Protein 4FCJ (pdb70)

Sequence (255 aa):
MVMEKPSPLLVGREFVRQYYYTLLNQAPDMMLHRFYGKNSSSYVHADAVYGQKEIHRKVMSQNFTNCCCHTKIRHVDAHATLNDGVVVQVMGLLLSSNNNQALRRFMQQTFVLAPEGSVANKFYVHNDIFRYQDEVHMVMEKPSPLLVGREFVRQYYTLLNQAPDMLHRFYGKNSSYVHGGLPADAVYGQKEIHRKVMSQNNFTNCHTKIRHVDDAHATLNDGVVVQVMGLLSNNNQALRRFMQTFVLAPFYVHNDIFRYQDEVF

Secondary structure (DSSP, 8-state):
---PPPPHHHHHHHHHHHHHHHHHH-GGGGGGGEEEEEEEE----EEHHHHHHHHHHHT---S-EEEEEEEEEEE-GGG-EEEEEEEEEE-TT---EEEEEEEEEEE-SSSTT-EEEEEEEEEESTT-/---PPPPPHHHHHHHHHHHHHHHHHH-GGGGGGGEEEEEEEEE----PPPEESHHHHHHHHHHT---S-EEEEEEEEEEE-GGG-EEEEEEEEEE-TT---EEEEEEEEEE--EEEEEEEEEGGGT-

Radius of gyration: 18.18 Å; Cα contacts (8 Å, |Δi|>4): 567; chains: 2; bounding box: 50×53×50 Å

Organism: Homo sapiens (NCBI:txid9606)

B-factor: mean 29.81, std 11.79, range [11.03, 72.98]

GO terms:
  GO:0005737 cytoplasm (C, IDA)
  GO:0010494 cytoplasmic stress granule (C, IDA)
  GO:0043024 ribosomal small subunit binding (F, IDA)
  GO:0032481 positive regulation of type I interferon production (P, IDA)
  GO:0034063 stress granule assembly (P, IDA)
  GO:0140693 molecular condensate scaffold activity (F, IDA)
  GO:0005634 nucleus (C, EXP)
  GO:0016887 ATP hydrolysis activity (F, EXP)
  GO:0032481 positive regulation of type I interferon production (P, IMP)
  GO:0051607 defense response to virus (P, IMP)
  GO:0005515 protein binding (F, IPI)
  GO:0005634 nucleus (C, TAS)
  GO:0003678 DNA helicase activity (F, TAS)
  GO:0003724 RNA helicase activity (F, TAS)
  GO:0007265 Ras protein signal transduction (P, TAS)
  GO:0003678 DNA helicase activity (F, IDA)
  GO:0003724 RNA helicase activity (F, IDA)
  GO:0033677 DNA/RNA helicase activity (F, IDA)
  GO:0005829 cytosol (C, TAS)
  GO:0005829 cytosol (C, IDA)

CATH classification: 3.10.450.50

Structure (mmCIF, N/CA/C/O backbone):
data_4FCJ
#
_entry.id   4FCJ
#
_cell.length_a   42.621
_cell.length_b   71.403
_cell.length_c   87.989
_cell.angle_alpha   90.00
_cell.angle_beta   90.00
_cell.angle_gamma   90.00
#
_symmetry.space_group_name_H-M   'P 21 21 21'
#
loop_
_entity.id
_entity.type
_entity.pdbx_description
1 polymer 'Ras GTPase-activating protein-binding protein 1'
2 non-polymer GLYCEROL
3 water water
#
loop_
_atom_s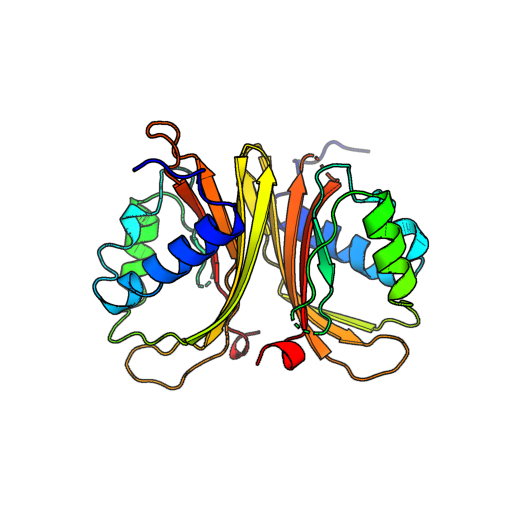ite.group_PDB
_atom_site.id
_atom_site.type_symbol
_atom_site.label_atom_id
_atom_site.label_alt_id
_atom_site.label_comp_id
_atom_site.label_asym_id
_atom_site.label_entity_id
_atom_site.label_seq_id
_atom_site.pdbx_PDB_ins_code
_atom_site.Cartn_x
_atom_site.Cartn_y
_atom_site.Cartn_z
_atom_site.occupancy
_atom_site.B_iso_or_equiv
_atom_site.auth_seq_id
_atom_site.auth_comp_id
_atom_site.auth_asym_id
_atom_site.auth_atom_id
_atom_site.pdbx_PDB_model_num
ATOM 1 N N . MET A 1 4 ? -19.453 -39.233 11.227 1.00 52.80 1 MET A N 1
ATOM 2 C CA . MET A 1 4 ? -18.360 -39.374 12.180 1.00 53.47 1 MET A CA 1
ATOM 3 C C . MET A 1 4 ? -18.184 -38.115 13.016 1.00 51.37 1 MET A C 1
ATOM 4 O O . MET A 1 4 ? -18.048 -37.010 12.483 1.00 52.19 1 MET A O 1
ATOM 9 N N . VAL A 1 5 ? -18.195 -38.292 14.333 1.00 47.07 2 VAL A N 1
ATOM 10 C CA . VAL A 1 5 ? -18.026 -37.188 15.265 1.00 43.97 2 VAL A CA 1
ATOM 11 C C . VAL A 1 5 ? -16.702 -37.357 15.982 1.00 41.25 2 VAL A C 1
ATOM 12 O O . VAL A 1 5 ? -16.323 -38.475 16.328 1.00 40.03 2 VAL A O 1
ATOM 16 N N . MET A 1 6 ? -16.011 -36.238 16.189 1.00 39.78 3 MET A N 1
ATOM 17 C CA . MET A 1 6 ? -14.707 -36.214 16.839 1.00 40.60 3 MET A CA 1
ATOM 18 C C . MET A 1 6 ? -14.672 -35.051 17.821 1.00 39.86 3 MET A C 1
ATOM 19 O O . MET A 1 6 ? -15.293 -34.021 17.569 1.00 39.62 3 MET A O 1
ATOM 24 N N . GLU A 1 7 ? -13.952 -35.204 18.931 1.00 41.08 4 GLU A N 1
ATOM 25 C CA . GLU A 1 7 ? -13.884 -34.137 19.928 1.00 43.28 4 GLU A CA 1
ATOM 26 C C . GLU A 1 7 ? -13.343 -32.861 19.290 1.00 44.00 4 GLU A C 1
ATOM 27 O O . GLU A 1 7 ? -12.589 -32.920 18.319 1.00 43.83 4 GLU A O 1
ATOM 33 N N . LYS A 1 8 ? -13.746 -31.711 19.821 1.00 45.44 5 LYS A N 1
ATOM 34 C CA . LYS A 1 8 ? -13.385 -30.440 19.208 1.00 47.75 5 LYS A CA 1
ATOM 35 C C . LYS A 1 8 ? -11.892 -30.120 19.344 1.00 48.66 5 LYS A C 1
ATOM 36 O O . LYS A 1 8 ? -11.243 -30.534 20.310 1.00 48.02 5 LYS A O 1
ATOM 42 N N . PRO A 1 9 ? -11.339 -29.407 18.349 1.00 48.79 6 PRO A N 1
ATOM 43 C CA . PRO A 1 9 ? -9.926 -29.015 18.312 1.00 48.65 6 PRO A CA 1
ATOM 44 C C . PRO A 1 9 ? -9.436 -28.272 19.559 1.00 45.77 6 PRO A C 1
ATOM 45 O O . PRO A 1 9 ? -10.122 -27.412 20.107 1.00 44.97 6 PRO A O 1
ATOM 49 N N . SER A 1 10 ? -8.234 -28.627 19.992 1.00 44.34 7 SER A N 1
ATOM 50 C CA . SER A 1 10 ? -7.556 -27.932 21.071 1.00 42.24 7 SER A CA 1
ATOM 51 C C . SER A 1 10 ? -7.161 -26.531 20.612 1.00 39.66 7 SER A C 1
ATOM 52 O O . SER A 1 10 ? -7.171 -26.239 19.418 1.00 39.62 7 SER A O 1
ATOM 55 N N . PRO A 1 11 ? -6.812 -25.653 21.562 1.00 36.24 8 PRO A N 1
ATOM 56 C CA . PRO A 1 11 ? -6.289 -24.338 21.188 1.00 33.96 8 PRO A CA 1
ATOM 57 C C . PRO A 1 11 ? -5.120 -24.437 20.211 1.00 32.52 8 PRO A C 1
ATOM 58 O O . PRO A 1 11 ? -5.049 -23.643 19.273 1.00 29.64 8 PRO A O 1
ATOM 62 N N . LEU A 1 12 ? -4.222 -25.397 20.420 1.00 34.90 9 LEU A N 1
ATOM 63 C CA . LEU A 1 12 ? -3.080 -25.544 19.516 1.00 37.33 9 LEU A CA 1
ATOM 64 C C . LEU A 1 12 ? -3.542 -25.850 18.091 1.00 36.95 9 LEU A C 1
ATOM 65 O O . LEU A 1 12 ? -3.060 -25.244 17.134 1.00 35.63 9 LEU A O 1
ATOM 70 N N . LEU A 1 13 ? -4.480 -26.786 17.942 1.00 37.87 10 LEU A N 1
ATOM 71 C CA . LEU A 1 13 ? -4.985 -27.103 16.615 1.00 37.39 10 LEU A CA 1
ATOM 72 C C . LEU A 1 13 ? -5.674 -25.900 16.004 1.00 35.69 10 LEU A C 1
ATOM 73 O O . LEU A 1 13 ? -5.463 -25.599 14.833 1.00 36.61 10 LEU A O 1
ATOM 78 N N . VAL A 1 14 ? -6.487 -25.208 16.798 1.00 33.62 11 VAL A N 1
ATOM 79 C CA . VAL A 1 14 ? -7.148 -23.987 16.344 1.00 30.16 11 VAL A CA 1
ATOM 80 C C . VAL A 1 14 ? -6.127 -22.965 15.826 1.00 27.51 11 VAL A C 1
ATOM 81 O O . VAL A 1 14 ? -6.279 -22.417 14.737 1.00 26.82 11 VAL A O 1
ATOM 85 N N . GLY A 1 15 ? -5.085 -22.738 16.615 1.00 25.30 12 GLY A N 1
ATOM 86 C CA . GLY A 1 15 ? -4.036 -21.790 16.272 1.00 24.32 12 GLY A CA 1
ATOM 87 C C . GLY A 1 15 ? -3.243 -22.180 15.039 1.00 24.75 12 GLY A C 1
ATOM 88 O O . GLY A 1 15 ? -2.972 -21.345 14.173 1.00 24.32 12 GLY A O 1
ATOM 89 N N . ARG A 1 16 ? -2.861 -23.453 14.964 1.00 27.73 13 ARG A N 1
ATOM 90 C CA . ARG A 1 16 ? -2.071 -23.936 13.844 1.00 30.02 13 ARG A CA 1
ATOM 91 C C . ARG A 1 16 ? -2.877 -23.876 12.568 1.00 28.89 13 ARG A C 1
ATOM 92 O O . ARG A 1 16 ? -2.385 -23.472 11.514 1.00 30.04 13 ARG A O 1
ATOM 100 N N . GLU A 1 17 ? -4.133 -24.282 12.670 1.00 28.84 14 GLU A N 1
ATOM 101 C CA . GLU A 1 17 ? -5.002 -24.271 11.518 1.00 28.48 14 GLU A CA 1
ATOM 102 C C . GLU A 1 17 ? -5.238 -22.837 11.027 1.00 26.96 14 GLU A C 1
ATOM 103 O O . GLU A 1 17 ? -5.230 -22.577 9.828 1.00 27.04 14 GLU A O 1
ATOM 109 N N . PHE A 1 18 ? -5.417 -21.905 11.957 1.00 24.47 15 PHE A N 1
ATOM 110 C CA . PHE A 1 18 ? -5.552 -20.510 11.576 1.00 22.12 15 PHE A CA 1
ATOM 111 C C . PHE A 1 18 ? -4.295 -19.988 10.858 1.00 20.18 15 PHE A C 1
ATOM 112 O O . PHE A 1 18 ? -4.389 -19.306 9.839 1.00 19.97 15 PHE A O 1
ATOM 120 N N . VAL A 1 19 ? -3.126 -20.284 11.418 1.00 18.88 16 VAL A N 1
ATOM 121 C CA . VAL A 1 19 ? -1.860 -19.873 10.814 1.00 19.57 16 VAL A CA 1
ATOM 122 C C . VAL A 1 19 ? -1.756 -20.381 9.369 1.00 20.79 16 VAL A C 1
ATOM 123 O O . VAL A 1 19 ? -1.389 -19.631 8.451 1.00 19.35 16 VAL A O 1
ATOM 127 N N . ARG A 1 20 ? -2.115 -21.647 9.161 1.00 21.07 17 ARG A N 1
ATOM 128 C CA . ARG A 1 20 ? -2.086 -22.224 7.824 1.00 21.61 17 ARG A CA 1
ATOM 129 C C . ARG A 1 20 ? -3.032 -21.442 6.906 1.00 21.20 17 ARG A C 1
ATOM 130 O O . ARG A 1 20 ? -2.646 -21.032 5.818 1.00 21.89 17 ARG A O 1
ATOM 138 N N . GLN A 1 21 ? -4.260 -21.216 7.365 1.00 20.71 18 GLN A N 1
ATOM 139 C CA . GLN A 1 21 ? -5.240 -20.458 6.594 1.00 21.73 18 GLN A CA 1
ATOM 140 C C . GLN A 1 21 ? -4.748 -19.055 6.245 1.00 20.25 18 GLN A C 1
ATOM 141 O O . GLN A 1 21 ? -4.893 -18.594 5.110 1.00 19.63 18 GLN A O 1
ATOM 147 N N . TYR A 1 22 ? -4.165 -18.381 7.231 1.00 17.79 19 TYR A N 1
ATOM 148 C CA . TYR A 1 22 ? -3.780 -16.976 7.088 1.00 15.83 19 TYR A CA 1
ATOM 149 C C . TYR A 1 22 ? -2.669 -16.774 6.066 1.00 17.04 19 TYR A C 1
ATOM 150 O O . TYR A 1 22 ? -2.824 -15.987 5.138 1.00 16.22 19 TYR A O 1
ATOM 159 N N A TYR A 1 23 ? -1.552 -17.477 6.246 0.59 16.00 20 TYR A N 1
ATOM 160 N N B TYR A 1 23 ? -1.555 -17.491 6.215 0.41 17.73 20 TYR A N 1
ATOM 161 C CA A TYR A 1 23 ? -0.427 -17.326 5.329 0.59 15.79 20 TYR A CA 1
ATOM 162 C CA B TYR A 1 23 ? -0.441 -17.329 5.274 0.41 18.20 20 TYR A CA 1
ATOM 163 C C A TYR A 1 23 ? -0.737 -17.843 3.917 0.59 16.97 20 TYR A C 1
ATOM 164 C C B TYR A 1 23 ? -0.678 -17.913 3.894 0.41 18.83 20 TYR A C 1
ATOM 165 O O A TYR A 1 23 ? -0.222 -17.296 2.941 0.59 17.38 20 TYR A O 1
ATOM 166 O O B TYR A 1 23 ? -0.037 -17.509 2.923 0.41 20.34 20 TYR A O 1
ATOM 183 N N . THR A 1 24 ? -1.614 -18.847 3.806 1.00 17.34 21 THR A N 1
ATOM 184 C CA . THR A 1 24 ? -2.015 -19.367 2.513 1.00 20.17 21 THR A CA 1
ATOM 185 C C . THR A 1 24 ? -2.838 -18.298 1.797 1.00 20.61 21 THR A C 1
ATOM 186 O O . THR A 1 24 ? -2.621 -18.021 0.614 1.00 20.85 21 THR A O 1
ATOM 190 N N . LEU A 1 25 ? -3.761 -17.666 2.524 1.00 20.87 22 LEU A N 1
ATOM 191 C CA . LEU A 1 25 ? -4.566 -16.601 1.938 1.00 20.39 22 LEU A CA 1
ATOM 192 C C . LEU A 1 25 ? -3.712 -15.381 1.595 1.00 19.65 22 LEU A C 1
ATOM 193 O O . LEU A 1 25 ? -3.950 -14.719 0.594 1.00 19.92 22 LEU A O 1
ATOM 198 N N . LEU A 1 26 ? -2.705 -15.090 2.420 1.00 18.82 23 LEU A N 1
ATOM 199 C CA . LEU A 1 26 ? -1.818 -13.962 2.151 1.00 19.14 23 LEU A CA 1
ATOM 200 C C . LEU A 1 26 ? -1.101 -14.147 0.804 1.00 20.52 23 LEU A C 1
ATOM 201 O O . LEU A 1 26 ? -0.887 -13.189 0.061 1.00 20.54 23 LEU A O 1
ATOM 206 N N . ASN A 1 27 ? -0.744 -15.390 0.486 1.00 18.00 24 ASN A N 1
ATOM 207 C CA . ASN A 1 27 ? -0.172 -15.698 -0.822 1.00 19.73 24 ASN A CA 1
ATOM 208 C C . ASN A 1 27 ? -1.192 -15.662 -1.960 1.00 19.98 24 ASN A C 1
ATOM 209 O O . ASN A 1 27 ? -0.918 -15.143 -3.041 1.00 22.80 24 ASN A O 1
ATOM 214 N N . GLN A 1 28 ? -2.368 -16.228 -1.726 1.00 18.53 25 GLN A N 1
ATOM 215 C CA . GLN A 1 28 ? -3.291 -16.482 -2.834 1.00 17.09 25 GLN A CA 1
ATOM 216 C C . GLN A 1 28 ? -4.190 -15.305 -3.194 1.00 18.48 25 GLN A C 1
ATOM 217 O O . GLN A 1 28 ? -4.508 -15.084 -4.369 1.00 21.69 25 GLN A O 1
ATOM 223 N N . ALA A 1 29 ? -4.628 -14.572 -2.179 1.00 17.20 26 ALA A N 1
ATOM 224 C CA . ALA A 1 29 ? -5.639 -13.548 -2.385 1.00 16.06 26 ALA A CA 1
ATOM 225 C C . ALA A 1 29 ? -5.646 -12.628 -1.174 1.00 17.00 26 ALA A C 1
ATOM 226 O O . ALA A 1 29 ? -6.559 -12.695 -0.354 1.00 18.31 26 ALA A O 1
ATOM 228 N N . PRO A 1 30 ? -4.609 -11.779 -1.035 1.00 18.05 27 PRO A N 1
ATOM 229 C CA . PRO A 1 30 ? -4.532 -10.931 0.157 1.00 19.87 27 PRO A CA 1
ATOM 230 C C . PRO A 1 30 ? -5.702 -9.952 0.224 1.00 18.70 27 PRO A C 1
ATOM 231 O O . PRO A 1 30 ? -6.031 -9.495 1.311 1.00 18.59 27 PRO A O 1
ATOM 235 N N . ASP A 1 31 ? -6.356 -9.698 -0.911 1.00 18.48 28 ASP A N 1
ATOM 236 C CA . ASP A 1 31 ? -7.551 -8.851 -0.937 1.00 20.48 28 ASP A CA 1
ATOM 237 C C . ASP A 1 31 ? -8.739 -9.460 -0.184 1.00 19.02 28 ASP A C 1
ATOM 238 O O . ASP A 1 31 ? -9.772 -8.807 -0.012 1.00 22.57 28 ASP A O 1
ATOM 243 N N . MET A 1 32 ? -8.584 -10.698 0.283 1.00 16.33 29 MET A N 1
ATOM 244 C CA A MET A 1 32 ? -9.637 -11.410 1.000 0.78 16.30 29 MET A CA 1
ATOM 245 C CA B MET A 1 32 ? -9.659 -11.350 1.019 0.22 16.66 29 MET A CA 1
ATOM 246 C C . MET A 1 32 ? -9.317 -11.560 2.489 1.00 17.20 29 MET A C 1
ATOM 247 O O . MET A 1 32 ? -10.139 -12.050 3.263 1.00 18.16 29 MET A O 1
ATOM 256 N N . LEU A 1 33 ? -8.117 -11.154 2.879 1.00 17.94 30 LEU A N 1
ATOM 257 C CA . LEU A 1 33 ? -7.654 -11.324 4.257 1.00 17.13 30 LEU A CA 1
ATOM 258 C C . LEU A 1 33 ? -8.573 -10.625 5.268 1.00 17.98 30 LEU A C 1
ATOM 259 O O . LEU A 1 33 ? -8.745 -11.094 6.399 1.00 17.23 30 LEU A O 1
ATOM 264 N N . HIS A 1 34 ? -9.155 -9.505 4.850 1.00 19.74 31 HIS A N 1
ATOM 265 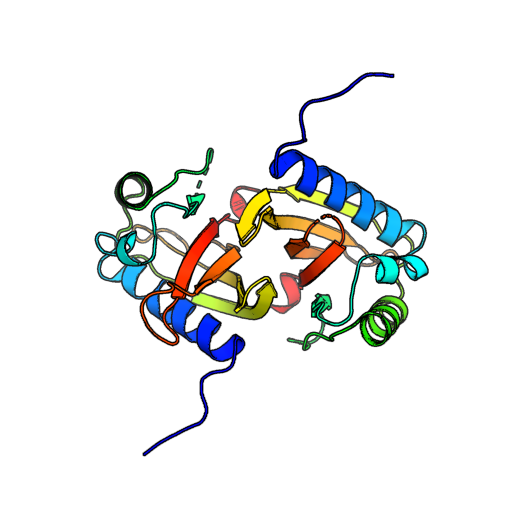C CA . HIS A 1 34 ? -10.024 -8.714 5.718 1.00 21.79 31 HIS A CA 1
ATOM 266 C C . HIS A 1 34 ? -11.157 -9.539 6.348 1.00 21.63 31 HIS A C 1
ATOM 267 O O . HIS A 1 34 ? -11.659 -9.168 7.405 1.00 21.67 31 HIS A O 1
ATOM 274 N N . ARG A 1 35 ? -11.555 -10.655 5.724 1.00 20.66 32 ARG A N 1
ATOM 275 C CA . ARG A 1 35 ? -12.610 -11.499 6.305 1.00 20.63 32 ARG A CA 1
ATOM 276 C C . ARG A 1 35 ? -12.282 -12.041 7.714 1.00 19.43 32 ARG A C 1
ATOM 277 O O . ARG A 1 35 ? -13.185 -12.432 8.462 1.00 21.36 32 ARG A O 1
ATOM 285 N N . PHE A 1 36 ? -11.002 -12.086 8.068 1.00 19.08 33 PHE A N 1
ATOM 286 C CA . PHE A 1 36 ? -10.604 -12.525 9.396 1.00 17.88 33 PHE A CA 1
ATOM 287 C C . PHE A 1 36 ? -10.920 -11.531 10.518 1.00 20.57 33 PHE A C 1
ATOM 288 O O . PHE A 1 36 ? -10.844 -11.887 11.696 1.00 20.52 33 PHE A O 1
ATOM 296 N N . TYR A 1 37 ? -11.231 -10.284 10.165 1.00 20.00 34 TYR A N 1
ATOM 297 C CA . TYR A 1 37 ? -11.299 -9.212 11.169 1.00 21.54 34 TYR A CA 1
ATOM 298 C C . TYR A 1 37 ? -12.711 -8.671 11.384 1.00 23.67 34 TYR A C 1
ATOM 299 O O . TYR A 1 37 ? -13.587 -8.784 10.506 1.00 24.48 34 TYR A O 1
ATOM 308 N N . GLY A 1 38 ? -12.919 -8.088 12.560 1.00 22.67 35 GLY A N 1
ATOM 309 C CA . GLY A 1 38 ? -14.193 -7.496 12.924 1.00 22.76 35 GLY A CA 1
ATOM 310 C C . GLY A 1 38 ? -14.026 -6.060 13.382 1.00 23.50 35 GLY A C 1
ATOM 311 O O . GLY A 1 38 ? -12.930 -5.494 13.325 1.00 23.65 35 GLY A O 1
ATOM 312 N N . LYS A 1 39 ? -15.116 -5.470 13.855 1.00 24.56 36 LYS A N 1
ATOM 313 C CA . LYS A 1 39 ? -15.118 -4.050 14.173 1.00 27.58 36 LYS A CA 1
ATOM 314 C C . LYS A 1 39 ? -14.113 -3.700 15.263 1.00 28.88 36 LYS A C 1
ATOM 315 O O . LYS A 1 39 ? -13.588 -2.594 15.297 1.00 30.21 36 LYS A O 1
ATOM 321 N N . ASN A 1 40 ? -13.819 -4.653 16.139 1.00 29.45 37 ASN A N 1
ATOM 322 C CA . ASN A 1 40 ? -12.965 -4.368 17.285 1.00 31.25 37 ASN A CA 1
ATOM 323 C C . ASN A 1 40 ? -11.517 -4.792 17.038 1.00 28.15 37 ASN A C 1
ATOM 324 O O . ASN A 1 40 ? -10.659 -4.671 17.916 1.00 30.65 37 ASN A O 1
ATOM 329 N N . SER A 1 41 ? -11.249 -5.284 15.835 1.00 22.41 38 SER A N 1
ATOM 330 C CA . SER A 1 41 ? -9.950 -5.881 15.541 1.00 19.75 38 SER A CA 1
ATOM 331 C C . SER A 1 41 ? -8.874 -4.835 15.380 1.00 21.46 38 SER A C 1
ATOM 332 O O . SER A 1 41 ? -9.131 -3.733 14.898 1.00 24.18 38 SER A O 1
ATOM 335 N N A SER A 1 42 ? -7.652 -5.203 15.745 0.70 19.69 39 SER A N 1
ATOM 336 N N B SER A 1 42 ? -7.660 -5.182 15.789 0.30 21.03 39 SER A N 1
ATOM 337 C CA A SER A 1 42 ? -6.507 -4.300 15.663 0.70 19.04 39 SER A CA 1
ATOM 338 C CA B SER A 1 42 ? -6.518 -4.297 15.616 0.30 20.91 39 SER A CA 1
ATOM 339 C C A SER A 1 42 ? -5.367 -4.940 14.857 0.70 17.08 39 SER A C 1
ATOM 340 C C B SER A 1 42 ? -5.477 -4.982 14.739 0.30 19.27 39 SER A C 1
ATOM 341 O O A SER A 1 42 ? -4.999 -6.084 15.100 0.70 16.75 39 SER A O 1
ATOM 342 O O B SER A 1 42 ? -5.288 -6.196 14.810 0.30 19.06 39 SER A O 1
ATOM 347 N N . TYR A 1 43 ? -4.811 -4.199 13.902 1.00 18.52 40 TYR A N 1
ATOM 348 C CA . TYR A 1 43 ? -3.809 -4.743 12.982 1.00 17.29 40 TYR A CA 1
ATOM 349 C C . TYR A 1 43 ? -2.628 -3.791 12.927 1.00 18.11 40 TYR A C 1
ATOM 350 O O . TYR A 1 43 ? -2.801 -2.580 12.747 1.00 18.69 40 TYR A O 1
ATOM 359 N N . VAL A 1 44 ? -1.428 -4.331 13.114 1.00 19.42 41 VAL A N 1
ATOM 360 C CA . VAL A 1 44 ? -0.200 -3.542 13.096 1.00 26.45 41 VAL A CA 1
ATOM 361 C C . VAL A 1 44 ? 0.845 -4.359 12.360 1.00 27.69 41 VAL A C 1
ATOM 362 O O . VAL A 1 44 ? 1.165 -5.475 12.789 1.00 28.81 41 VAL A O 1
ATOM 366 N N . HIS A 1 45 ? 1.379 -3.826 11.264 1.00 31.82 42 HIS A N 1
ATOM 367 C CA . HIS A 1 45 ? 2.308 -4.589 10.425 1.00 34.90 42 HIS A CA 1
ATOM 368 C C . HIS A 1 45 ? 3.560 -3.766 10.113 1.00 38.76 42 HIS A C 1
ATOM 369 O O . HIS A 1 45 ? 4.599 -4.315 9.730 1.00 39.72 42 HIS A O 1
ATOM 376 N N . ALA A 1 55 ? 4.425 2.898 13.185 1.00 54.80 52 ALA A N 1
ATOM 377 C CA . ALA A 1 55 ? 3.295 2.064 12.774 1.00 52.34 52 ALA A CA 1
ATOM 378 C C . ALA A 1 55 ? 2.126 2.124 13.763 1.00 49.56 52 ALA A C 1
ATOM 379 O O . ALA A 1 55 ? 2.123 1.437 14.780 1.00 49.25 52 ALA A O 1
ATOM 381 N N . ASP A 1 56 ? 1.134 2.957 13.468 1.00 47.96 53 ASP A N 1
ATOM 382 C CA . ASP A 1 56 ? -0.066 2.998 14.292 1.00 45.18 53 ASP A CA 1
ATOM 383 C C . ASP A 1 56 ? -0.988 1.841 13.920 1.00 39.16 53 ASP A C 1
ATOM 384 O O . ASP A 1 56 ? -1.089 1.463 12.750 1.00 39.53 53 ASP A O 1
ATOM 389 N N . ALA A 1 57 ? -1.658 1.277 14.915 1.00 33.04 54 ALA A N 1
ATOM 390 C CA . ALA A 1 57 ? -2.632 0.238 14.652 1.00 30.36 54 ALA A CA 1
ATOM 391 C C . ALA A 1 57 ? -3.796 0.828 13.874 1.00 27.54 54 ALA A C 1
ATOM 392 O O . ALA A 1 57 ? -4.093 2.015 13.988 1.00 28.26 54 ALA A O 1
ATOM 394 N N . VAL A 1 58 ? -4.434 0.000 13.062 1.00 24.04 55 VAL A N 1
ATOM 395 C CA . VAL A 1 58 ? -5.666 0.392 12.402 1.00 26.78 55 VAL A CA 1
ATOM 396 C C . VAL A 1 58 ? -6.750 -0.571 12.864 1.00 26.54 55 VAL A C 1
ATOM 397 O O . VAL A 1 58 ? -6.467 -1.723 13.232 1.00 27.90 55 VAL A O 1
ATOM 401 N N . TYR A 1 59 ? -7.990 -0.104 12.854 1.00 27.93 56 TYR A N 1
ATOM 402 C CA . TYR A 1 59 ? -9.069 -0.845 13.480 1.00 27.72 56 TYR A CA 1
ATOM 403 C C . TYR A 1 59 ? -10.230 -1.072 12.550 1.00 27.58 56 TYR A C 1
ATOM 404 O O . TYR A 1 59 ? -10.605 -0.183 11.772 1.00 28.53 56 TYR A O 1
ATOM 413 N N . GLY A 1 60 ? -10.820 -2.254 12.671 1.00 25.56 57 GLY A N 1
ATOM 414 C CA . GLY A 1 60 ? -12.040 -2.569 11.959 1.00 27.21 57 GLY A CA 1
ATOM 415 C C . GLY A 1 60 ? -11.722 -3.097 10.586 1.00 26.29 57 GLY A C 1
ATOM 416 O O . GLY A 1 60 ? -10.646 -2.834 10.041 1.00 25.56 57 GLY A O 1
ATOM 417 N N . GLN A 1 61 ? -12.666 -3.840 10.020 1.00 27.13 58 GLN A N 1
ATOM 418 C CA . GLN A 1 61 ? -12.437 -4.522 8.754 1.00 24.87 58 GLN A CA 1
ATOM 419 C C . GLN A 1 61 ? -12.061 -3.555 7.622 1.00 25.63 58 GLN A C 1
ATOM 420 O O . GLN A 1 61 ? -11.146 -3.830 6.846 1.00 24.92 58 GLN A O 1
ATOM 426 N N . LYS A 1 62 ? -12.761 -2.422 7.539 1.00 26.65 59 LYS A N 1
ATOM 427 C CA . LYS A 1 62 ? -12.534 -1.466 6.455 1.00 27.00 59 LYS A CA 1
ATOM 428 C C . LYS A 1 62 ? -11.098 -0.930 6.446 1.00 25.27 59 LYS A C 1
ATOM 429 O O . LYS A 1 62 ? -10.402 -1.009 5.429 1.00 24.58 59 LYS A O 1
ATOM 435 N N . GLU A 1 63 ? -10.657 -0.383 7.575 1.00 24.36 60 GLU A N 1
ATOM 436 C CA . GLU A 1 63 ? -9.305 0.176 7.668 1.00 24.42 60 GLU A CA 1
ATOM 437 C C . GLU A 1 63 ? -8.213 -0.890 7.587 1.00 22.07 60 GLU A C 1
ATOM 438 O O . GLU A 1 63 ? -7.138 -0.647 7.022 1.00 22.98 60 GLU A O 1
ATOM 444 N N . ILE A 1 64 ? -8.479 -2.069 8.140 1.00 19.91 61 ILE A N 1
ATOM 445 C CA . ILE A 1 64 ? -7.498 -3.153 8.063 1.00 19.56 61 ILE A CA 1
ATOM 446 C C . ILE A 1 64 ? -7.316 -3.595 6.614 1.00 18.52 61 ILE A C 1
ATOM 447 O O . ILE A 1 64 ? -6.194 -3.803 6.159 1.00 19.90 61 ILE A O 1
ATOM 452 N N . HIS A 1 65 ? -8.419 -3.706 5.876 1.00 21.69 62 HIS A N 1
ATOM 453 C CA . HIS A 1 65 ? -8.346 -4.063 4.467 1.00 20.22 62 HIS A CA 1
ATOM 454 C C . HIS A 1 65 ? -7.508 -3.037 3.711 1.00 21.07 62 HIS A C 1
ATOM 455 O O . HIS A 1 65 ? -6.650 -3.386 2.906 1.00 19.62 62 HIS A O 1
ATOM 462 N N . ARG A 1 66 ? -7.770 -1.764 3.970 1.00 20.40 63 ARG A N 1
ATOM 463 C CA . ARG A 1 66 ? -7.016 -0.700 3.317 1.00 22.26 63 ARG A CA 1
ATOM 464 C C . ARG A 1 66 ? -5.515 -0.821 3.586 1.00 22.74 63 ARG A C 1
ATOM 465 O O . ARG A 1 66 ? -4.698 -0.663 2.680 1.00 22.17 63 ARG A O 1
ATOM 473 N N . LYS A 1 67 ? -5.165 -1.117 4.833 1.00 21.67 64 LYS A N 1
ATOM 474 C CA . LYS A 1 67 ? -3.766 -1.271 5.227 1.00 21.40 64 LYS A CA 1
ATOM 475 C C . LYS A 1 67 ? -3.146 -2.497 4.557 1.00 18.99 64 LYS A C 1
ATOM 476 O O . LYS A 1 67 ? -1.996 -2.452 4.073 1.00 19.59 64 LYS A O 1
ATOM 482 N N . VAL A 1 68 ? -3.902 -3.591 4.509 1.00 17.90 65 VAL A N 1
ATOM 483 C CA . VAL A 1 68 ? -3.405 -4.786 3.826 1.00 18.07 65 VAL A CA 1
ATOM 484 C C . VAL A 1 68 ? -3.138 -4.510 2.349 1.00 20.91 65 VAL A C 1
ATOM 485 O O . VAL A 1 68 ? -2.057 -4.837 1.834 1.00 20.34 65 VAL A O 1
ATOM 489 N N . MET A 1 69 ? -4.099 -3.880 1.673 1.00 19.20 66 MET A N 1
ATOM 490 C CA . MET A 1 69 ? -3.912 -3.538 0.256 1.00 21.33 66 MET A CA 1
ATOM 491 C C . MET A 1 69 ? -2.714 -2.605 0.022 1.00 24.36 66 MET A C 1
ATOM 492 O O . MET A 1 69 ? -2.002 -2.738 -0.976 1.00 25.22 66 MET A O 1
ATOM 497 N N . SER A 1 70 ? -2.473 -1.679 0.945 1.00 23.82 67 SER A N 1
ATOM 498 C CA . SER A 1 70 ? -1.387 -0.723 0.766 1.00 26.02 67 SER A CA 1
ATOM 499 C C . SER A 1 70 ? -0.017 -1.389 0.861 1.00 27.56 67 SER A C 1
ATOM 500 O O . SER A 1 70 ? 0.989 -0.803 0.473 1.00 29.05 67 SER A O 1
ATOM 503 N N . GLN A 1 71 ? 0.026 -2.618 1.367 1.00 27.75 68 GLN A N 1
ATOM 504 C CA . GLN A 1 71 ? 1.303 -3.303 1.490 1.00 27.17 68 GLN A CA 1
ATOM 505 C C . GLN A 1 71 ? 1.704 -4.034 0.240 1.00 26.50 68 GLN A C 1
ATOM 506 O O . GLN A 1 71 ? 2.828 -4.538 0.156 1.00 26.08 68 GLN A O 1
ATOM 512 N N . ASN A 1 72 ? 0.790 -4.096 -0.721 1.00 25.72 69 ASN A N 1
ATOM 513 C CA . ASN A 1 72 ? 1.113 -4.663 -2.022 1.00 26.54 69 ASN A CA 1
ATOM 514 C C . ASN A 1 72 ? 1.729 -6.061 -1.905 1.00 24.96 69 ASN A C 1
ATOM 515 O O . ASN A 1 72 ? 2.813 -6.317 -2.440 1.00 24.47 69 ASN A O 1
ATOM 520 N N . PHE A 1 73 ? 1.040 -6.942 -1.184 1.00 22.87 70 PHE A N 1
ATOM 521 C CA . PHE A 1 73 ? 1.441 -8.336 -1.067 1.00 19.80 70 PHE A CA 1
ATOM 522 C C . PHE A 1 73 ? 1.321 -8.991 -2.439 1.00 20.85 70 PHE A C 1
ATOM 523 O O . PHE A 1 73 ? 0.242 -9.009 -3.043 1.00 21.62 70 PHE A O 1
ATOM 531 N N . THR A 1 74 ? 2.430 -9.536 -2.927 1.00 21.19 71 THR A N 1
ATOM 532 C CA . THR A 1 74 ? 2.469 -10.140 -4.247 1.00 23.36 71 THR A CA 1
ATOM 533 C C . THR A 1 74 ? 3.460 -11.296 -4.218 1.00 22.40 71 THR A C 1
ATOM 534 O O . THR A 1 74 ? 4.622 -11.127 -3.842 1.00 22.72 71 THR A O 1
ATOM 538 N N . ASN A 1 75 ? 2.970 -12.482 -4.556 1.00 23.03 72 ASN A N 1
ATOM 539 C CA . ASN A 1 75 ? 3.784 -13.687 -4.517 1.00 26.85 72 ASN A CA 1
ATOM 540 C C . ASN A 1 75 ? 4.455 -13.887 -3.161 1.00 22.41 72 ASN A C 1
ATOM 541 O O . ASN A 1 75 ? 5.620 -14.260 -3.098 1.00 25.48 72 ASN A O 1
ATOM 546 N N A CYS A 1 76 ? 3.713 -13.635 -2.093 0.32 21.94 73 CYS A N 1
ATOM 547 N N B CYS A 1 76 ? 3.709 -13.655 -2.078 0.40 21.43 73 CYS A N 1
ATOM 548 N N C CYS A 1 76 ? 3.750 -13.594 -2.075 0.28 22.18 73 CYS A N 1
ATOM 549 C CA A CYS A 1 76 ? 4.254 -13.857 -0.769 0.32 21.49 73 CYS A CA 1
ATOM 550 C CA B CYS A 1 76 ? 4.225 -13.726 -0.697 0.40 20.51 73 CYS A CA 1
ATOM 551 C CA C CYS A 1 76 ? 4.391 -13.707 -0.770 0.28 21.98 73 CYS A CA 1
ATOM 552 C C A CYS A 1 76 ? 4.679 -15.288 -0.611 0.32 20.83 73 CYS A C 1
ATOM 553 C C B CYS A 1 76 ? 4.518 -15.170 -0.240 0.40 21.18 73 CYS A C 1
ATOM 554 C C C CYS A 1 76 ? 4.589 -15.174 -0.406 0.28 21.42 73 CYS A C 1
ATOM 555 O O A CYS A 1 76 ? 4.038 -16.209 -1.126 0.32 20.66 73 CYS A O 1
ATOM 556 O O B CYS A 1 76 ? 3.599 -15.994 -0.186 0.40 21.73 73 CYS A O 1
ATOM 557 O O C CYS A 1 76 ? 3.702 -16.010 -0.593 0.28 21.68 73 CYS A O 1
ATOM 564 N N . HIS A 1 77 ? 5.783 -15.474 0.092 1.00 19.82 74 HIS A N 1
ATOM 565 C CA . HIS A 1 77 ? 6.181 -16.832 0.445 1.00 21.19 74 HIS A CA 1
ATOM 566 C C . HIS A 1 77 ? 6.470 -16.871 1.923 1.00 19.47 74 HIS A C 1
ATOM 567 O O . HIS A 1 77 ? 7.118 -15.975 2.459 1.00 19.11 74 HIS A O 1
ATOM 574 N N . THR A 1 78 ? 5.995 -17.918 2.580 1.00 19.52 75 THR A N 1
ATOM 575 C CA . THR A 1 78 ? 6.119 -18.015 4.019 1.00 16.66 75 THR A CA 1
ATOM 576 C C . THR A 1 78 ? 6.676 -19.382 4.416 1.00 15.68 75 THR A C 1
ATOM 577 O O . THR A 1 78 ? 6.238 -20.407 3.905 1.00 18.05 75 THR A O 1
ATOM 581 N N . LYS A 1 79 ? 7.666 -19.381 5.309 1.00 13.25 76 LYS A N 1
ATOM 582 C CA . LYS A 1 79 ? 8.106 -20.589 5.971 1.00 14.74 76 LYS A CA 1
ATOM 583 C C . LYS A 1 79 ? 7.915 -20.419 7.473 1.00 14.88 76 LYS A C 1
ATOM 584 O O . LYS A 1 79 ? 8.578 -19.592 8.100 1.00 16.62 76 LYS A O 1
ATOM 590 N N . ILE A 1 80 ? 6.960 -21.155 8.046 1.00 14.44 77 ILE A N 1
ATOM 591 C CA . ILE A 1 80 ? 6.723 -21.085 9.480 1.00 14.28 77 ILE A CA 1
ATOM 592 C C . ILE A 1 80 ? 7.668 -22.040 10.202 1.00 16.40 77 ILE A C 1
ATOM 593 O O . ILE A 1 80 ? 7.710 -23.236 9.887 1.00 18.70 77 ILE A O 1
ATOM 598 N N . ARG A 1 81 ? 8.426 -21.509 11.161 1.00 15.94 78 ARG A N 1
ATOM 599 C CA . ARG A 1 81 ? 9.364 -22.313 11.948 1.00 17.60 78 ARG A CA 1
ATOM 600 C C . ARG A 1 81 ? 8.769 -22.807 13.256 1.00 17.68 78 ARG A C 1
ATOM 601 O O . ARG A 1 81 ? 9.003 -23.958 13.658 1.00 20.87 78 ARG A O 1
ATOM 609 N N . HIS A 1 82 ? 7.993 -21.963 13.926 1.00 16.42 79 HIS A N 1
ATOM 610 C CA . HIS A 1 82 ? 7.303 -22.447 15.112 1.00 15.22 79 HIS A CA 1
ATOM 611 C C . HIS A 1 82 ? 6.000 -21.704 15.382 1.00 16.49 79 HIS A C 1
ATOM 612 O O . HIS A 1 82 ? 5.897 -20.499 15.140 1.00 16.76 79 HIS A O 1
ATOM 619 N N . VAL A 1 83 ? 5.012 -22.444 15.873 1.00 16.34 80 VAL A N 1
ATOM 620 C CA . VAL A 1 83 ? 3.778 -21.857 16.356 1.00 16.75 80 VAL A CA 1
ATOM 621 C C . VAL A 1 83 ? 3.520 -22.293 17.798 1.00 19.06 80 VAL A C 1
ATOM 622 O O . VAL A 1 83 ? 3.549 -23.489 18.113 1.00 21.20 80 VAL A O 1
ATOM 626 N N . ASP A 1 84 ? 3.263 -21.316 18.665 1.00 17.76 81 ASP A N 1
ATOM 627 C CA . ASP A 1 84 ? 2.748 -21.572 20.001 1.00 18.65 81 ASP A CA 1
ATOM 628 C C . ASP A 1 84 ? 1.328 -21.068 20.011 1.00 16.58 81 ASP A C 1
ATOM 629 O O . ASP A 1 84 ? 1.044 -19.991 19.484 1.00 17.49 81 ASP A O 1
ATOM 634 N N . ALA A 1 85 ? 0.420 -21.835 20.597 1.00 15.86 82 ALA A N 1
ATOM 635 C CA . ALA A 1 85 ? -0.932 -21.350 20.746 1.00 17.46 82 ALA A C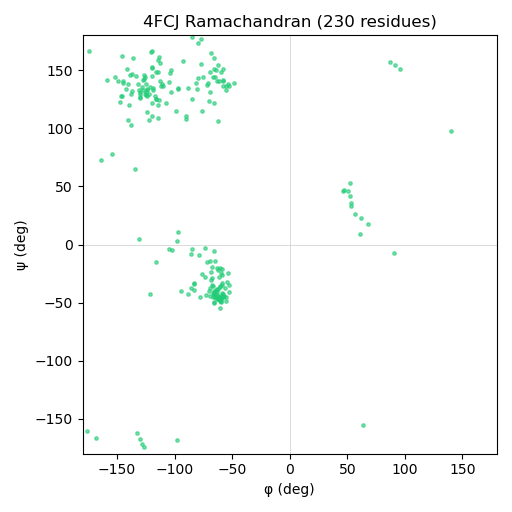A 1
ATOM 636 C C . ALA A 1 85 ? -1.542 -21.870 22.036 1.00 18.34 82 ALA A C 1
ATOM 637 O O . ALA A 1 85 ? -1.516 -23.075 22.316 1.00 21.11 82 ALA A O 1
ATOM 639 N N . HIS A 1 86 ? -2.076 -20.944 22.828 1.00 18.84 83 HIS A N 1
ATOM 640 C CA . HIS A 1 86 ? -2.561 -21.264 24.164 1.00 20.42 83 HIS A CA 1
ATOM 641 C C . HIS A 1 86 ? -3.933 -20.664 24.402 1.00 20.13 83 HIS A C 1
ATOM 642 O O . HIS A 1 86 ? -4.227 -19.554 23.944 1.00 19.44 83 HIS A O 1
ATOM 649 N N . ALA A 1 87 ? -4.758 -21.382 25.153 1.00 17.85 84 ALA A N 1
ATOM 650 C CA . ALA A 1 87 ? -6.006 -20.796 25.641 1.00 17.70 84 ALA A CA 1
ATOM 651 C C . ALA A 1 87 ? -5.705 -19.510 26.416 1.00 19.57 84 ALA A C 1
ATOM 652 O O . ALA A 1 87 ? -4.756 -19.446 27.214 1.00 19.62 84 ALA A O 1
ATOM 654 N N . THR A 1 88 ? -6.497 -18.477 26.170 1.00 19.13 85 THR A N 1
ATOM 655 C CA . THR A 1 88 ? -6.342 -17.227 26.896 1.00 18.10 85 THR A CA 1
ATOM 656 C C . THR A 1 88 ? -7.683 -16.763 27.441 1.00 19.95 85 THR A C 1
ATOM 657 O O . THR A 1 88 ? -8.647 -17.540 27.468 1.00 21.90 85 THR A O 1
ATOM 661 N N . LEU A 1 89 ? -7.756 -15.515 27.895 1.00 21.08 86 LEU A N 1
ATOM 662 C CA . LEU A 1 89 ? -8.982 -15.034 28.546 1.00 23.31 86 LEU A CA 1
ATOM 663 C C . LEU A 1 89 ? -10.213 -15.097 27.653 1.00 23.18 86 LEU A C 1
ATOM 664 O O . LEU A 1 89 ? -10.118 -14.980 26.435 1.00 21.36 86 LEU A O 1
ATOM 669 N N . ASN A 1 90 ? -11.362 -15.317 28.285 1.00 22.09 87 ASN A N 1
ATOM 670 C CA . ASN A 1 90 ? -12.661 -15.280 27.614 1.00 21.83 87 ASN A CA 1
ATOM 671 C C . ASN A 1 90 ? -12.766 -16.153 26.359 1.00 21.36 87 ASN A C 1
ATOM 672 O O . ASN A 1 90 ? -13.362 -15.763 25.336 1.00 22.22 87 ASN A O 1
ATOM 677 N N . ASP A 1 91 ? -12.191 -17.346 26.479 1.00 20.58 88 ASP A N 1
ATOM 678 C CA . ASP A 1 91 ? -12.246 -18.393 25.459 1.00 22.60 88 ASP A CA 1
ATOM 679 C C . ASP A 1 91 ? -11.477 -18.046 24.205 1.00 20.78 88 ASP A C 1
ATOM 680 O O . ASP A 1 91 ? -11.674 -18.652 23.141 1.00 20.99 88 ASP A O 1
ATOM 685 N N . GLY A 1 92 ? -10.592 -17.067 24.323 1.00 20.65 89 GLY A N 1
ATOM 686 C CA . GLY A 1 92 ? -9.730 -16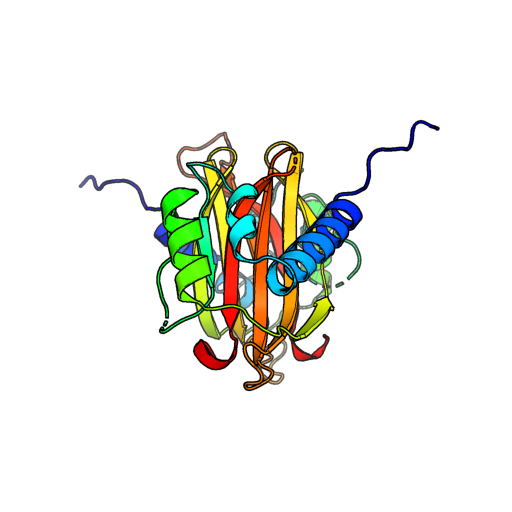.735 23.206 1.00 20.33 89 GLY A CA 1
ATOM 687 C C . GLY A 1 92 ? -8.553 -17.690 23.070 1.00 18.55 89 GLY A C 1
ATOM 688 O O . GLY A 1 92 ? -8.326 -18.576 23.909 1.00 19.21 89 GLY A O 1
ATOM 689 N N . VAL A 1 93 ? -7.814 -17.521 21.984 1.00 16.75 90 VAL A N 1
ATOM 690 C CA . VAL A 1 93 ? -6.568 -18.258 21.801 1.00 17.77 90 VAL A CA 1
ATOM 691 C C . VAL A 1 93 ? -5.483 -17.252 21.436 1.00 15.81 90 VAL A C 1
ATOM 692 O O . VAL A 1 93 ? -5.656 -16.457 20.503 1.00 16.97 90 VAL A O 1
ATOM 696 N N . VAL A 1 94 ? -4.383 -17.260 22.182 1.00 14.63 91 VAL A N 1
ATOM 697 C CA . VAL A 1 94 ? -3.239 -16.414 21.829 1.00 14.41 91 VAL A CA 1
ATOM 698 C C . VAL A 1 94 ? -2.224 -17.245 21.047 1.00 14.19 91 VAL A C 1
ATOM 699 O O . VAL A 1 94 ? -1.967 -18.411 21.387 1.00 16.09 91 VAL A O 1
ATOM 703 N N . VAL A 1 95 ? -1.733 -16.675 19.955 1.00 12.36 92 VAL A N 1
ATOM 704 C CA . VAL A 1 95 ? -0.845 -17.392 19.046 1.00 12.96 92 VAL A CA 1
ATOM 705 C C . VAL A 1 95 ? 0.431 -16.607 18.853 1.00 13.73 92 VAL A C 1
ATOM 706 O O . VAL A 1 95 ? 0.392 -15.398 18.549 1.00 14.86 92 VAL A O 1
ATOM 710 N N . GLN A 1 96 ? 1.569 -17.277 19.033 1.00 12.75 93 GLN A N 1
ATOM 711 C CA . GLN A 1 96 ? 2.847 -16.667 18.630 1.00 12.50 93 GLN A CA 1
ATOM 712 C C . GLN A 1 96 ? 3.484 -17.432 17.481 1.00 12.12 93 GLN A C 1
ATOM 713 O O . GLN A 1 96 ? 3.713 -18.649 17.571 1.00 13.20 93 GLN A O 1
ATOM 719 N N . VAL A 1 97 ? 3.758 -16.717 16.398 1.00 12.70 94 VAL A N 1
ATOM 720 C CA . VAL A 1 97 ? 4.341 -17.302 15.209 1.00 11.32 94 VAL A CA 1
ATOM 721 C C . VAL A 1 97 ? 5.766 -16.794 15.021 1.00 11.89 94 VAL A C 1
ATOM 722 O O . VAL A 1 97 ? 6.027 -15.596 15.169 1.00 12.40 94 VAL A O 1
ATOM 726 N N . MET A 1 98 ? 6.678 -17.704 14.687 1.00 13.58 95 MET A N 1
ATOM 727 C CA . MET A 1 98 ? 8.041 -17.343 14.309 1.00 14.65 95 MET A CA 1
ATOM 728 C C . MET A 1 98 ? 8.298 -17.940 12.932 1.00 12.78 95 MET A C 1
ATOM 729 O O . MET A 1 98 ? 8.056 -19.120 12.710 1.00 14.04 95 MET A O 1
ATOM 734 N N . GLY A 1 99 ? 8.757 -17.140 11.978 1.00 13.91 96 GLY A N 1
ATOM 735 C CA . GLY A 1 99 ? 8.972 -17.699 10.654 1.00 13.97 96 GLY A CA 1
ATOM 736 C C . GLY A 1 99 ? 9.749 -16.773 9.751 1.00 12.90 96 GLY A C 1
ATOM 737 O O . GLY A 1 99 ? 10.322 -15.804 10.219 1.00 13.88 96 GLY A O 1
ATOM 738 N N . LEU A 1 100 ? 9.752 -17.087 8.459 1.00 14.15 97 LEU A N 1
ATOM 739 C CA . LEU A 1 100 ? 10.381 -16.266 7.446 1.00 13.79 97 LEU A CA 1
ATOM 740 C C . LEU A 1 100 ? 9.317 -15.883 6.430 1.00 12.70 97 LEU A C 1
ATOM 741 O O . LEU A 1 100 ? 8.488 -16.702 6.040 1.00 14.38 97 LEU A O 1
ATOM 746 N N A LEU A 1 101 ? 9.346 -14.636 5.978 0.48 12.50 98 LEU A N 1
ATOM 747 N N B LEU A 1 101 ? 9.344 -14.629 6.009 0.52 12.91 98 LEU A N 1
ATOM 748 C CA A LEU A 1 101 ? 8.384 -14.171 4.980 0.48 13.73 98 LEU A CA 1
ATOM 749 C CA B LEU A 1 101 ? 8.368 -14.143 5.052 0.52 14.76 98 LEU A CA 1
ATOM 750 C C A LEU A 1 101 ? 9.080 -13.364 3.889 0.48 14.08 98 LEU A C 1
ATOM 751 C C B LEU A 1 101 ? 9.085 -13.405 3.936 0.52 16.14 98 LEU A C 1
ATOM 752 O O A LEU A 1 101 ? 9.906 -12.497 4.179 0.48 14.72 98 LEU A O 1
ATOM 753 O O B LEU A 1 101 ? 10.042 -12.673 4.175 0.52 17.09 98 LEU A O 1
ATOM 762 N N A SER A 1 102 ? 8.742 -13.657 2.635 0.48 14.13 99 SER A N 1
ATOM 763 N N B SER A 1 102 ? 8.611 -13.619 2.715 0.52 16.23 99 SER A N 1
ATOM 764 C CA A SER A 1 102 ? 9.251 -12.897 1.499 0.48 15.93 99 SER A CA 1
ATOM 765 C CA B SER A 1 102 ? 9.132 -12.949 1.541 0.52 17.72 99 SER A CA 1
ATOM 766 C C A SER A 1 102 ? 8.085 -12.311 0.712 0.48 16.98 99 SER A C 1
ATOM 767 C C B SER A 1 102 ? 7.969 -12.221 0.875 0.52 16.76 99 SER A C 1
ATOM 768 O O A SER A 1 102 ? 7.073 -12.982 0.504 0.48 18.00 99 SER A O 1
ATOM 769 O O B SER A 1 102 ? 6.834 -12.698 0.925 0.52 16.89 99 SER A O 1
ATOM 774 N N . ASN A 1 103 ? 8.237 -11.063 0.277 1.00 17.49 100 ASN A N 1
ATOM 775 C CA . ASN A 1 103 ? 7.221 -10.380 -0.543 1.00 18.64 100 ASN A CA 1
ATOM 776 C C . ASN A 1 103 ? 7.844 -9.887 -1.839 1.00 21.86 100 ASN A C 1
ATOM 777 O O . ASN A 1 103 ? 9.022 -9.514 -1.858 1.00 22.94 100 ASN A O 1
ATOM 782 N N . ASN A 1 104 ? 7.055 -9.880 -2.913 1.00 20.46 101 ASN A N 1
ATOM 783 C CA . ASN A 1 104 ? 7.505 -9.378 -4.217 1.00 27.11 101 ASN A CA 1
ATOM 784 C C . ASN A 1 104 ? 8.808 -10.025 -4.685 1.00 28.70 101 ASN A C 1
ATOM 785 O O . ASN A 1 104 ? 9.652 -9.372 -5.309 1.00 31.46 101 ASN A O 1
ATOM 790 N N . ASN A 1 105 ? 8.952 -11.311 -4.368 1.00 27.69 102 ASN A N 1
ATOM 791 C CA . ASN A 1 105 ? 10.141 -12.113 -4.691 1.00 29.25 102 ASN A CA 1
ATOM 792 C C . ASN A 1 105 ? 11.471 -11.575 -4.166 1.00 27.28 102 ASN A C 1
ATOM 793 O O . ASN A 1 105 ? 12.536 -11.867 -4.705 1.00 29.33 102 ASN A O 1
ATOM 798 N N . GLN A 1 106 ? 11.398 -10.810 -3.089 1.00 24.66 103 GLN A N 1
ATOM 799 C CA . GLN A 1 106 ? 12.591 -10.384 -2.392 1.00 23.73 103 GLN A CA 1
ATOM 800 C C . GLN A 1 106 ? 13.027 -11.471 -1.407 1.00 21.02 103 GLN A C 1
ATOM 801 O O . GLN A 1 106 ? 12.385 -12.517 -1.282 1.00 20.86 103 GLN A O 1
ATOM 807 N N . ALA A 1 107 ? 14.131 -11.226 -0.720 1.00 19.13 104 ALA A N 1
ATOM 808 C CA . ALA A 1 107 ? 14.680 -12.216 0.198 1.00 17.52 104 ALA A CA 1
ATOM 809 C C . ALA A 1 107 ? 13.731 -12.505 1.357 1.00 17.34 104 ALA A C 1
ATOM 810 O O . ALA A 1 107 ? 12.962 -11.641 1.770 1.00 18.76 104 ALA A O 1
ATOM 812 N N . LEU A 1 108 ? 13.784 -13.730 1.874 1.00 18.14 105 LEU A N 1
ATOM 813 C CA . LEU A 1 108 ? 13.068 -14.071 3.108 1.00 15.92 105 LEU A CA 1
ATOM 814 C C . LEU A 1 108 ? 13.624 -13.250 4.261 1.00 16.95 105 LEU A C 1
ATOM 815 O O . LEU A 1 108 ? 14.834 -13.046 4.363 1.00 18.19 105 LEU A O 1
ATOM 820 N N . ARG A 1 109 ? 12.732 -12.797 5.132 1.00 16.58 106 ARG A N 1
ATOM 821 C CA . ARG A 1 109 ? 13.119 -12.079 6.342 1.00 15.80 106 ARG A CA 1
ATOM 822 C C . ARG A 1 109 ? 12.452 -12.727 7.554 1.00 13.82 106 ARG A C 1
ATOM 823 O O . ARG A 1 109 ? 11.262 -13.058 7.518 1.00 15.15 106 ARG A O 1
ATOM 831 N N . ARG A 1 110 ? 13.215 -12.915 8.626 1.00 15.92 107 ARG A N 1
ATOM 832 C CA . ARG A 1 110 ? 12.642 -13.446 9.862 1.00 14.96 107 ARG A CA 1
ATOM 833 C C . ARG A 1 110 ? 11.621 -12.485 10.456 1.00 12.94 107 ARG A C 1
ATOM 834 O O . ARG A 1 110 ? 11.785 -11.245 10.384 1.00 13.74 107 ARG A O 1
ATOM 842 N N . PHE A 1 111 ? 10.565 -13.044 11.048 1.00 11.32 108 PHE A N 1
ATOM 843 C CA . PHE A 1 111 ? 9.559 -12.212 11.705 1.00 11.03 108 PHE A CA 1
ATOM 844 C C . PHE A 1 111 ? 9.004 -12.915 12.915 1.00 13.09 108 PHE A C 1
ATOM 845 O O . PHE A 1 111 ? 9.144 -14.12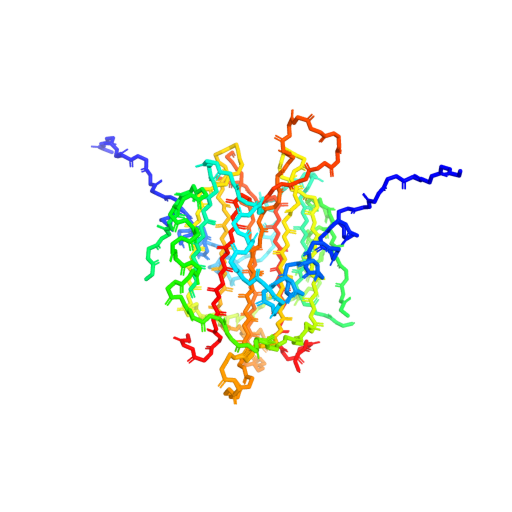8 13.049 1.00 14.35 108 PHE A O 1
ATOM 853 N N . MET A 1 112 ? 8.374 -12.155 13.804 1.00 14.55 109 MET A N 1
ATOM 854 C CA . MET A 1 112 ? 7.425 -12.767 14.730 1.00 15.74 109 MET A CA 1
ATOM 855 C C . MET A 1 112 ? 6.072 -12.122 14.555 1.00 17.17 109 MET A C 1
ATOM 856 O O . MET A 1 112 ? 5.966 -10.956 14.151 1.00 17.45 109 MET A O 1
ATOM 861 N N A GLN A 1 113 ? 5.008 -12.882 14.824 0.52 15.89 110 GLN A N 1
ATOM 862 N N B GLN A 1 113 ? 5.055 -12.893 14.891 0.48 17.91 110 GLN A N 1
ATOM 863 C CA A GLN A 1 113 ? 3.638 -12.371 14.687 0.52 14.85 110 GLN A CA 1
ATOM 864 C CA B GLN A 1 113 ? 3.712 -12.408 14.828 0.48 18.34 110 GLN A CA 1
ATOM 865 C C A GLN A 1 113 ? 2.741 -12.914 15.816 0.52 13.90 110 GLN A C 1
ATOM 866 C C B GLN A 1 113 ? 3.014 -12.864 16.088 0.48 16.30 110 GLN A C 1
ATOM 867 O O A GLN A 1 113 ? 2.609 -14.134 15.990 0.52 12.03 110 GLN A O 1
ATOM 868 O O B GLN A 1 113 ? 3.276 -13.953 16.613 0.48 16.87 110 GLN A O 1
ATOM 879 N N . THR A 1 114 ? 2.147 -12.004 16.588 1.00 12.96 111 THR A N 1
ATOM 880 C CA . THR A 1 114 ? 1.292 -12.359 17.706 1.00 12.70 111 THR A CA 1
ATOM 881 C C . THR A 1 114 ? -0.153 -12.162 17.269 1.00 14.00 111 THR A C 1
ATOM 882 O O . THR A 1 114 ? -0.500 -11.110 16.716 1.00 14.21 111 THR A O 1
ATOM 886 N N . PHE A 1 115 ? -0.980 -13.185 17.479 1.00 13.26 112 PHE A N 1
ATOM 887 C CA . PHE A 1 115 ? -2.409 -13.063 17.194 1.00 12.29 112 PHE A CA 1
ATOM 888 C C . PHE A 1 115 ? -3.173 -13.294 18.485 1.00 12.87 112 PHE A C 1
ATOM 889 O O . PHE A 1 115 ? -2.747 -14.079 19.356 1.00 14.57 112 PHE A O 1
ATOM 897 N N . VAL A 1 116 ? -4.283 -12.582 18.639 1.00 13.09 113 VAL A N 1
ATOM 898 C CA . VAL A 1 116 ? -5.305 -13.035 19.573 1.00 14.17 113 VAL A CA 1
ATOM 899 C C . VAL A 1 116 ? -6.543 -13.387 18.757 1.00 14.52 113 VAL A C 1
ATOM 900 O O . VAL A 1 116 ? -7.080 -12.547 18.042 1.00 16.92 113 VAL A O 1
ATOM 904 N N . LEU A 1 117 ? -6.963 -14.645 18.850 1.00 14.47 114 LEU A N 1
ATOM 905 C CA . LEU A 1 117 ? -8.187 -15.127 18.207 1.00 15.01 114 LEU A CA 1
ATOM 906 C C . LEU A 1 117 ? -9.297 -15.117 19.235 1.00 16.86 114 LEU A C 1
ATOM 907 O O . LEU A 1 117 ? -9.105 -15.557 20.356 1.00 17.72 114 LEU A O 1
ATOM 912 N N . ALA A 1 118 ? -10.467 -14.616 18.854 1.00 17.94 115 ALA A N 1
ATOM 913 C CA . ALA A 1 118 ? -11.561 -14.478 19.805 1.00 20.54 115 ALA A CA 1
ATOM 914 C C . ALA A 1 118 ? -12.777 -15.162 19.214 1.00 22.16 115 ALA A C 1
ATOM 915 O O . ALA A 1 118 ? -12.954 -15.158 18.003 1.00 21.80 115 ALA A O 1
ATOM 917 N N . PRO A 1 119 ? -13.611 -15.770 20.071 1.00 23.31 116 PRO A N 1
ATOM 918 C CA . PRO A 1 119 ? -14.863 -16.368 19.600 1.00 24.69 116 PRO A CA 1
ATOM 919 C C . PRO A 1 119 ? -15.676 -15.321 18.853 1.00 23.86 116 PRO A C 1
ATOM 920 O O . PRO A 1 119 ? -15.812 -14.187 19.315 1.00 24.10 116 PRO A O 1
ATOM 924 N N . GLU A 1 120 ? -16.187 -15.681 17.684 1.00 21.61 117 GLU A N 1
ATOM 925 C CA . GLU A 1 120 ? -16.845 -14.696 16.857 1.00 25.07 117 GLU A CA 1
ATOM 926 C C . GLU A 1 120 ? -18.235 -14.393 17.432 1.00 23.54 117 GLU A C 1
ATOM 927 O O . GLU A 1 120 ? -18.783 -13.305 17.212 1.00 24.03 117 GLU A O 1
ATOM 933 N N . GLY A 1 121 ? -18.805 -15.347 18.171 1.00 22.67 118 GLY A N 1
ATOM 934 C CA . GLY A 1 121 ? -20.024 -15.094 18.932 1.00 24.53 118 GLY A CA 1
ATOM 935 C C . GLY A 1 121 ? -21.370 -15.350 18.266 1.00 25.95 118 GLY A C 1
ATOM 936 O O . GLY A 1 121 ? -22.417 -15.271 18.938 1.00 26.19 118 GLY A O 1
ATOM 937 N N . SER A 1 122 ? -21.348 -15.649 16.966 1.00 27.85 119 SER A N 1
ATOM 938 C CA . SER A 1 122 ? -22.546 -16.028 16.205 1.00 30.75 119 SER A CA 1
ATOM 939 C C . SER A 1 122 ? -22.481 -17.454 1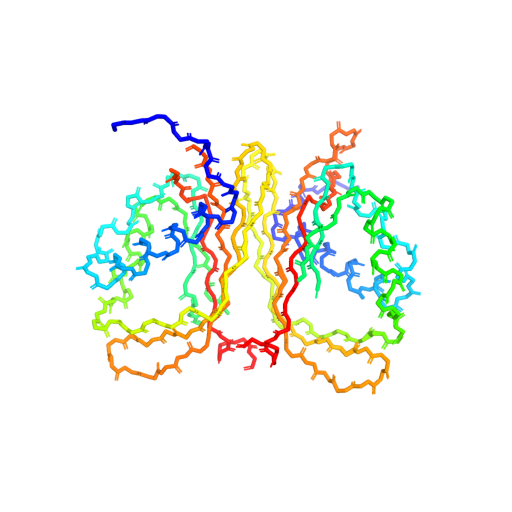5.665 1.00 29.95 119 SER A C 1
ATOM 940 O O . SER A 1 122 ? -23.489 -18.014 15.258 1.00 35.15 119 SER A O 1
ATOM 943 N N . VAL A 1 123 ? -21.294 -18.050 15.658 1.00 32.53 120 VAL A N 1
ATOM 944 C CA . VAL A 1 123 ? -21.140 -19.394 15.135 1.00 33.51 120 VAL A CA 1
ATOM 945 C C . VAL A 1 123 ? -20.248 -20.187 16.059 1.00 35.78 120 VAL A C 1
ATOM 946 O O . VAL A 1 123 ? -19.174 -19.706 16.444 1.00 34.26 120 VAL A O 1
ATOM 950 N N . ALA A 1 124 ? -20.679 -21.402 16.405 1.00 36.10 121 ALA A N 1
ATOM 951 C CA . ALA A 1 124 ? -19.895 -22.251 17.296 1.00 37.79 121 ALA A CA 1
ATOM 952 C C . ALA A 1 124 ? -18.506 -22.499 16.723 1.00 38.19 121 ALA A C 1
ATOM 953 O O . ALA A 1 124 ? -18.353 -22.725 15.523 1.00 40.52 121 ALA A O 1
ATOM 955 N N . ASN A 1 125 ? -17.499 -22.417 17.590 1.00 36.90 122 ASN A N 1
ATOM 956 C CA . ASN A 1 125 ? -16.105 -22.695 17.229 1.00 40.28 122 ASN A CA 1
ATOM 957 C C . ASN A 1 125 ? -15.523 -21.784 16.152 1.00 39.44 122 ASN A C 1
ATOM 958 O O . ASN A 1 125 ? -14.418 -22.034 15.664 1.00 40.14 122 ASN A O 1
ATOM 963 N N . LYS A 1 126 ? -16.253 -20.736 15.779 1.00 36.16 123 LYS A N 1
ATOM 964 C CA . LYS A 1 126 ? -15.710 -19.773 14.829 1.00 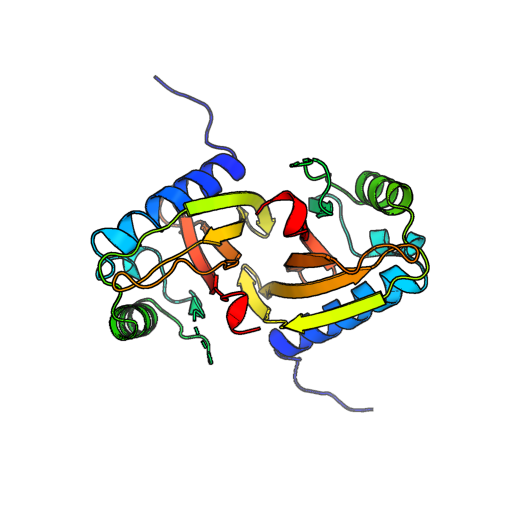32.66 123 LYS A CA 1
ATOM 965 C C . LYS A 1 126 ? -14.948 -18.679 15.549 1.00 29.03 123 LYS A C 1
ATOM 966 O O . LYS A 1 126 ? -15.404 -18.146 16.559 1.00 29.18 123 LYS A O 1
ATOM 972 N N . PHE A 1 127 ? -13.768 -18.358 15.025 1.00 25.82 124 PHE A N 1
ATOM 973 C CA . PHE A 1 127 ? -12.947 -17.316 15.601 1.00 25.54 124 PHE A CA 1
ATOM 974 C C . PHE A 1 127 ? -12.713 -16.210 14.598 1.00 26.34 124 PHE A C 1
ATOM 975 O O . PHE A 1 127 ? -12.729 -16.447 13.385 1.00 28.84 124 PHE A O 1
ATOM 983 N N . TYR A 1 128 ? -12.516 -14.999 15.107 1.00 23.59 125 TYR A N 1
ATOM 984 C CA . TYR A 1 128 ? -11.995 -13.913 14.297 1.00 22.38 125 TYR A CA 1
ATOM 985 C C . TYR A 1 128 ? -10.683 -13.436 14.918 1.00 19.72 125 TYR A C 1
ATOM 986 O O . TYR A 1 128 ? -10.355 -13.806 16.048 1.00 19.31 125 TYR A O 1
ATOM 995 N N . VAL A 1 129 ? -9.923 -12.637 14.183 1.00 18.30 126 VAL A N 1
ATOM 996 C CA . VAL A 1 129 ? -8.662 -12.118 14.710 1.00 16.36 126 VAL A CA 1
ATOM 997 C C . VAL A 1 129 ? -8.883 -10.790 15.422 1.00 17.08 126 VAL A C 1
ATOM 998 O O . VAL A 1 129 ? -9.200 -9.787 14.778 1.00 17.67 126 VAL A O 1
ATOM 1002 N N . HIS A 1 130 ? -8.731 -10.785 16.747 1.00 15.71 127 HIS A N 1
ATOM 1003 C CA . HIS A 1 130 ? -8.918 -9.568 17.520 1.00 15.55 127 HIS A CA 1
ATOM 1004 C C . HIS A 1 130 ? -7.663 -8.711 17.508 1.00 15.02 127 HIS A C 1
ATOM 1005 O O . HIS A 1 130 ? -7.732 -7.468 17.516 1.00 16.65 127 HIS A O 1
ATOM 1012 N N . ASN A 1 131 ? -6.512 -9.371 17.459 1.00 13.69 128 ASN A N 1
ATOM 1013 C CA . ASN A 1 131 ? -5.234 -8.651 17.412 1.00 14.33 128 ASN A CA 1
ATOM 1014 C C . ASN A 1 131 ? -4.298 -9.355 16.475 1.00 13.48 128 ASN A C 1
ATOM 1015 O O . ASN A 1 131 ? -4.203 -10.590 16.501 1.00 13.40 128 ASN A O 1
ATOM 1020 N N . ASP A 1 132 ? -3.587 -8.564 15.681 1.00 13.17 129 ASP A N 1
ATOM 1021 C CA . ASP A 1 132 ? -2.639 -9.067 14.698 1.00 13.46 129 ASP A CA 1
ATOM 1022 C C . ASP A 1 132 ? -1.449 -8.111 14.770 1.00 13.07 129 ASP A C 1
ATOM 1023 O O . ASP A 1 132 ? -1.548 -6.969 14.332 1.00 14.08 129 ASP A O 1
ATOM 1028 N N . ILE A 1 133 ? -0.343 -8.578 15.350 1.00 11.28 130 ILE A N 1
ATOM 1029 C CA . ILE A 1 133 ? 0.864 -7.779 15.558 1.00 12.59 130 ILE A CA 1
ATOM 1030 C C . ILE A 1 133 ? 2.065 -8.459 14.912 1.00 12.91 130 ILE A C 1
ATOM 1031 O O . ILE A 1 133 ? 2.485 -9.533 15.341 1.00 14.65 130 ILE A O 1
ATOM 1036 N N . PHE A 1 134 ? 2.616 -7.824 13.886 1.00 13.03 131 PHE A N 1
ATOM 1037 C CA . PHE A 1 134 ? 3.709 -8.394 13.107 1.00 12.75 131 PHE A CA 1
ATOM 1038 C C . PHE A 1 134 ? 4.914 -7.481 13.144 1.00 11.49 131 PHE A C 1
ATOM 1039 O O . PHE A 1 134 ? 4.784 -6.267 12.982 1.00 15.75 131 PHE A O 1
ATOM 1047 N N . ARG A 1 135 ? 6.091 -8.070 13.341 1.00 11.78 132 ARG A N 1
ATOM 1048 C CA . ARG A 1 135 ? 7.335 -7.318 13.224 1.00 14.14 132 ARG A CA 1
ATOM 1049 C C . ARG A 1 135 ? 8.418 -8.163 12.591 1.00 13.68 132 ARG A C 1
ATOM 1050 O O . ARG A 1 135 ? 8.641 -9.312 12.985 1.00 13.67 132 ARG A O 1
ATOM 1058 N N . TYR A 1 136 ? 9.112 -7.574 11.626 1.00 15.05 133 TYR A N 1
ATOM 1059 C CA . TYR A 1 136 ? 10.314 -8.175 11.088 1.00 15.18 133 TYR A CA 1
ATOM 1060 C C . TYR A 1 136 ? 11.456 -8.000 12.089 1.00 17.27 133 TYR A C 1
ATOM 1061 O O . TYR A 1 136 ? 11.575 -6.950 12.752 1.00 18.49 133 TYR A O 1
ATOM 1070 N N . GLN A 1 137 ? 12.322 -8.999 12.181 1.00 16.59 134 GLN A N 1
ATOM 1071 C CA . GLN A 1 137 ? 13.473 -8.877 13.065 1.00 19.91 134 GLN A CA 1
ATOM 1072 C C . GLN A 1 137 ? 14.499 -7.859 12.543 1.00 24.32 134 GLN A C 1
ATOM 1073 O O . GLN A 1 137 ? 15.056 -7.067 13.320 1.00 27.01 134 GLN A O 1
ATOM 1079 N N . ASP A 1 138 ? 14.726 -7.850 11.235 1.00 23.89 135 ASP A N 1
ATOM 1080 C CA . ASP A 1 138 ? 15.719 -6.944 10.659 1.00 31.07 135 ASP A CA 1
ATOM 1081 C C . ASP A 1 138 ? 15.480 -5.443 10.904 1.00 37.75 135 ASP A C 1
ATOM 1082 O O . ASP A 1 138 ? 16.432 -4.655 10.920 1.00 41.22 135 ASP A O 1
ATOM 1087 N N . GLU A 1 139 ? 14.220 -5.057 11.099 1.00 39.22 136 GLU A N 1
ATOM 1088 C CA . GLU A 1 139 ? 13.873 -3.654 11.333 1.00 41.79 136 GLU A CA 1
ATOM 1089 C C . GLU A 1 139 ? 14.017 -3.264 12.812 1.00 43.31 136 GLU A C 1
ATOM 1090 O O . GLU A 1 139 ? 13.856 -2.096 13.177 1.00 44.57 136 GLU A O 1
ATOM 1096 N N . VAL A 1 140 ? 14.346 -4.245 13.648 1.00 43.16 137 VAL A N 1
ATOM 1097 C CA . VAL A 1 140 ? 14.357 -4.072 15.098 1.00 43.69 137 VAL A CA 1
ATOM 1098 C C . VAL A 1 140 ? 15.733 -4.384 15.676 1.00 42.95 137 VAL A C 1
ATOM 1099 O O . VAL A 1 140 ? 16.211 -3.692 16.580 1.00 44.00 137 VAL A O 1
ATOM 1103 N N . HIS B 1 3 ? -1.026 11.902 44.654 1.00 36.64 0 HIS B N 1
ATOM 1104 C CA . HIS B 1 3 ? -1.295 13.317 44.920 1.00 35.41 0 HIS B CA 1
ATOM 1105 C C . HIS B 1 3 ? -2.073 13.966 43.776 1.00 34.05 0 HIS B C 1
ATOM 1106 O O . HIS B 1 3 ? -2.081 15.192 43.647 1.00 34.70 0 HIS B O 1
ATOM 1113 N N . MET B 1 4 ? -2.716 13.126 42.961 1.00 30.18 1 MET B N 1
ATOM 1114 C CA . MET B 1 4 ? -3.550 13.550 41.832 1.00 27.12 1 MET B CA 1
ATOM 1115 C C . MET B 1 4 ? -4.226 12.323 41.232 1.00 25.73 1 MET B C 1
ATOM 1116 O O . MET B 1 4 ? -3.839 11.185 41.512 1.00 26.86 1 MET B O 1
ATOM 1121 N N . VAL B 1 5 ? -5.220 12.553 40.387 1.00 23.50 2 VAL B N 1
ATOM 1122 C CA . VAL B 1 5 ? -5.816 11.472 39.620 1.00 22.96 2 VAL B CA 1
ATOM 1123 C C . VAL B 1 5 ? -5.383 11.603 38.174 1.00 21.51 2 VAL B C 1
ATOM 1124 O O . VAL B 1 5 ? -5.623 12.619 37.526 1.00 19.48 2 VAL B O 1
ATOM 1128 N N . MET B 1 6 ? -4.737 10.563 37.676 1.00 25.94 3 MET B N 1
ATOM 1129 C CA . MET B 1 6 ? -4.191 10.573 36.337 1.00 29.51 3 MET B CA 1
ATOM 1130 C C . MET B 1 6 ? -5.111 9.758 35.444 1.00 29.47 3 MET B C 1
ATOM 1131 O O . MET B 1 6 ? -5.770 8.818 35.907 1.00 30.48 3 MET B O 1
ATOM 1136 N N . GLU B 1 7 ? -5.163 10.121 34.170 1.00 30.85 4 GLU B N 1
ATOM 1137 C CA . GLU B 1 7 ? -5.877 9.324 33.186 1.00 30.77 4 GLU B CA 1
ATOM 1138 C C . GLU B 1 7 ? -5.287 7.920 33.177 1.00 31.07 4 GLU B C 1
ATOM 1139 O O . GLU B 1 7 ? -4.088 7.767 33.326 1.00 31.01 4 GLU B O 1
ATOM 1145 N N . LYS B 1 8 ? -6.137 6.908 33.045 1.00 31.92 5 LYS B N 1
ATOM 1146 C CA . LYS B 1 8 ? -5.687 5.527 32.952 1.00 37.34 5 LYS B CA 1
ATOM 1147 C C . LYS B 1 8 ? -4.632 5.389 31.845 1.00 35.98 5 LYS B C 1
ATOM 1148 O O . LYS B 1 8 ? -4.780 5.971 30.777 1.00 33.51 5 LYS B O 1
ATOM 1154 N N . PRO B 1 9 ? -3.545 4.646 32.118 1.00 38.36 6 PRO B N 1
ATOM 1155 C CA . PRO B 1 9 ? -2.480 4.468 31.128 1.00 37.45 6 PRO B CA 1
ATOM 1156 C C . PRO B 1 9 ? -2.971 3.670 29.924 1.00 33.40 6 PRO B C 1
ATOM 1157 O O . PRO B 1 9 ? -3.786 2.764 30.082 1.00 31.49 6 PRO B O 1
ATOM 1161 N N . SER B 1 10 ? -2.483 4.021 28.739 1.00 32.95 7 SER B N 1
ATOM 1162 C CA . SER B 1 10 ? -2.818 3.311 27.513 1.00 31.58 7 SER B CA 1
ATOM 1163 C C . SER B 1 10 ? -2.251 1.892 27.563 1.00 29.22 7 SER B C 1
ATOM 1164 O O . SER B 1 10 ? -1.348 1.616 28.354 1.00 28.90 7 SER B O 1
ATOM 1167 N N . PRO B 1 11 ? -2.788 0.988 26.728 1.00 26.56 8 PRO B N 1
ATOM 1168 C CA . PRO B 1 11 ? -2.238 -0.375 26.695 1.00 26.85 8 PRO B CA 1
ATOM 1169 C C . PRO B 1 11 ? -0.726 -0.387 26.476 1.00 27.67 8 PRO B C 1
ATOM 1170 O O . PRO B 1 11 ? -0.021 -1.246 27.028 1.00 27.77 8 PRO B O 1
ATOM 1174 N N . LEU B 1 12 ? -0.217 0.559 25.692 1.00 29.02 9 LEU B N 1
ATOM 1175 C CA . LEU B 1 12 ? 1.217 0.584 25.412 1.00 30.39 9 LEU B CA 1
ATOM 1176 C C . LEU B 1 12 ? 2.053 0.893 26.663 1.00 32.98 9 LEU B C 1
ATOM 1177 O O . LEU B 1 12 ? 3.057 0.217 26.910 1.00 33.95 9 LEU B O 1
ATOM 1182 N N . LEU B 1 13 ? 1.641 1.892 27.448 1.00 32.40 10 LEU B N 1
ATOM 1183 C CA . LEU B 1 13 ? 2.307 2.183 28.723 1.00 33.55 10 LEU B CA 1
ATOM 1184 C C . LEU B 1 13 ? 2.186 1.025 29.709 1.00 30.76 10 LEU B C 1
ATOM 1185 O O . LEU B 1 13 ? 3.137 0.698 30.414 1.00 30.92 10 LEU B O 1
ATOM 1190 N N . VAL B 1 14 ? 1.013 0.408 29.758 1.00 29.35 11 VAL B N 1
ATOM 1191 C CA . VAL B 1 14 ? 0.809 -0.748 30.631 1.00 27.16 11 VAL B CA 1
ATOM 1192 C C . VAL B 1 14 ? 1.776 -1.869 30.264 1.00 27.65 11 VAL B C 1
ATOM 1193 O O . VAL B 1 14 ? 2.445 -2.437 31.132 1.00 26.87 11 VAL B O 1
ATOM 1197 N N . GLY B 1 15 ? 1.849 -2.176 28.970 1.00 26.04 12 GLY B N 1
ATOM 1198 C CA . GLY B 1 15 ? 2.745 -3.204 28.477 1.00 24.55 12 GLY B CA 1
ATOM 1199 C C . GLY B 1 15 ? 4.204 -2.880 28.740 1.00 25.47 12 GLY B C 1
ATOM 1200 O O . GLY B 1 15 ? 4.969 -3.724 29.214 1.00 24.91 12 GLY B O 1
ATOM 1201 N N . ARG B 1 16 ? 4.596 -1.653 28.427 1.00 28.02 13 ARG B N 1
ATOM 1202 C CA . ARG B 1 16 ? 5.967 -1.228 28.628 1.00 27.75 13 ARG B CA 1
ATOM 1203 C C . ARG B 1 16 ? 6.362 -1.266 30.113 1.00 28.33 13 ARG B C 1
ATOM 1204 O O . ARG B 1 16 ? 7.440 -1.744 30.464 1.00 27.94 13 ARG B O 1
ATOM 1212 N N . GLU B 1 17 ? 5.483 -0.774 30.981 1.00 29.25 14 GLU B N 1
ATOM 1213 C CA . GLU B 1 17 ? 5.741 -0.791 32.417 1.00 31.43 14 GLU B CA 1
ATOM 1214 C C . GLU B 1 17 ? 5.782 -2.220 32.970 1.00 29.81 14 GLU B C 1
ATOM 1215 O O . GLU B 1 17 ? 6.615 -2.551 33.814 1.00 30.04 14 GLU B O 1
ATOM 1221 N N . PHE B 1 18 ? 4.886 -3.072 32.494 1.00 26.75 15 PHE B N 1
ATOM 1222 C CA . PHE B 1 18 ? 4.948 -4.466 32.913 1.00 23.95 15 PHE B CA 1
ATOM 1223 C C . PHE B 1 18 ? 6.273 -5.117 32.505 1.00 23.90 15 PHE B C 1
ATOM 1224 O O . PHE B 1 18 ? 6.902 -5.828 33.294 1.00 26.46 15 PHE B O 1
ATOM 1232 N N . VAL B 1 19 ? 6.699 -4.885 31.272 1.00 20.99 16 VAL B N 1
ATOM 1233 C CA . VAL B 1 19 ? 7.914 -5.528 30.805 1.00 22.86 16 VAL B CA 1
ATOM 1234 C C . VAL B 1 19 ? 9.109 -5.066 31.641 1.00 24.82 16 VAL B C 1
ATOM 1235 O O . VAL B 1 19 ? 9.981 -5.866 31.989 1.00 24.56 16 VAL B O 1
ATOM 1239 N N . ARG B 1 20 ? 9.118 -3.786 31.994 1.00 26.77 17 ARG B N 1
ATOM 1240 C CA . ARG B 1 20 ? 10.163 -3.226 32.835 1.00 30.67 17 ARG B CA 1
ATOM 1241 C C . ARG B 1 20 ? 10.213 -3.927 34.182 1.00 30.41 17 ARG B C 1
ATOM 1242 O O . ARG B 1 20 ? 11.275 -4.363 34.617 1.00 30.59 17 ARG B O 1
ATOM 1250 N N . GLN B 1 21 ? 9.058 -4.051 34.827 1.00 32.19 18 GLN B N 1
ATOM 1251 C CA . GLN B 1 21 ? 8.959 -4.706 36.130 1.00 32.44 18 GLN B CA 1
ATOM 1252 C C . GLN B 1 21 ? 9.337 -6.180 36.053 1.00 28.59 18 GLN B C 1
ATOM 1253 O O . GLN B 1 21 ? 9.991 -6.699 36.946 1.00 29.14 18 GLN B O 1
ATOM 1259 N N . TYR B 1 22 ? 8.935 -6.852 34.977 1.00 26.24 19 TYR B N 1
ATOM 1260 C CA . TYR B 1 22 ? 9.182 -8.287 34.834 1.00 25.14 19 TYR B CA 1
ATOM 1261 C C . TYR B 1 22 ? 10.667 -8.604 34.723 1.00 26.23 19 TYR B C 1
ATOM 1262 O O . TYR B 1 22 ? 11.168 -9.480 35.420 1.00 26.74 19 TYR B O 1
ATOM 1271 N N . TYR B 1 23 ? 11.368 -7.900 33.837 1.00 24.98 20 TYR B N 1
ATOM 1272 C CA . TYR B 1 23 ? 12.786 -8.174 33.640 1.00 28.58 20 TYR B CA 1
ATOM 1273 C C . TYR B 1 23 ? 13.667 -7.686 34.776 1.00 33.14 20 TYR B C 1
ATOM 1274 O O . TYR B 1 23 ? 14.718 -8.275 35.054 1.00 34.04 20 TYR B O 1
ATOM 1283 N N . THR B 1 24 ? 13.222 -6.637 35.455 1.00 35.24 21 THR B N 1
ATOM 1284 C CA . THR B 1 24 ? 13.912 -6.186 36.654 1.00 37.05 21 THR B CA 1
ATOM 1285 C C . THR B 1 24 ? 13.838 -7.291 37.695 1.00 37.81 21 THR B C 1
ATOM 1286 O O . THR B 1 24 ? 14.847 -7.649 38.306 1.00 37.06 21 THR B O 1
ATOM 1290 N N . LEU B 1 25 ? 12.643 -7.849 37.869 1.00 36.61 22 LEU B N 1
ATOM 1291 C CA . LEU B 1 25 ? 12.419 -8.885 38.870 1.00 36.77 22 LEU B CA 1
ATOM 1292 C C . LEU B 1 25 ? 13.133 -10.182 38.488 1.00 36.68 22 LEU B C 1
ATOM 1293 O O . LEU B 1 25 ? 13.682 -10.872 39.354 1.00 37.68 22 LEU B O 1
ATOM 1298 N N . LEU B 1 26 ? 13.145 -10.499 37.192 1.00 34.63 23 LEU B N 1
ATOM 1299 C CA . LEU B 1 26 ? 13.884 -11.653 36.694 1.00 35.23 23 LEU B CA 1
ATOM 1300 C C . LEU B 1 26 ? 15.354 -11.588 37.119 1.00 38.30 23 LEU B C 1
ATOM 1301 O O . LEU B 1 26 ? 15.993 -12.615 37.368 1.00 37.26 23 LEU B O 1
ATOM 1306 N N . ASN B 1 27 ? 15.886 -10.375 37.223 1.00 41.11 24 ASN B N 1
ATOM 1307 C CA . ASN B 1 27 ? 17.257 -10.199 37.684 1.00 44.69 24 ASN B CA 1
ATOM 1308 C C . ASN B 1 27 ? 17.391 -10.080 39.204 1.00 48.18 24 ASN B C 1
ATOM 1309 O O . ASN B 1 27 ? 18.298 -10.668 39.794 1.00 51.05 24 ASN B O 1
ATOM 1314 N N . GLN B 1 28 ? 16.490 -9.329 39.834 1.00 49.23 25 GLN B N 1
ATOM 1315 C CA . GLN B 1 28 ? 16.582 -9.067 41.272 1.00 50.89 25 GLN B CA 1
ATOM 1316 C C . GLN B 1 28 ? 16.102 -10.235 42.141 1.00 49.95 25 GLN B C 1
ATOM 1317 O O . GLN B 1 28 ? 16.754 -10.593 43.124 1.00 51.67 25 GLN B O 1
ATOM 1323 N N . ALA B 1 29 ? 14.961 -10.821 41.789 1.00 47.93 26 ALA B N 1
ATOM 1324 C CA . ALA B 1 29 ? 14.382 -11.898 42.590 1.00 45.67 26 ALA B CA 1
ATOM 1325 C C . ALA B 1 29 ? 13.495 -12.812 41.761 1.00 44.16 26 ALA B C 1
ATOM 1326 O O . ALA B 1 29 ? 12.270 -12.706 41.827 1.00 41.06 26 ALA B O 1
ATOM 1328 N N . PRO B 1 30 ? 14.106 -13.718 40.978 1.00 43.30 27 PRO B N 1
ATOM 1329 C CA . PRO B 1 30 ? 13.312 -14.601 40.107 1.00 42.30 27 PRO B CA 1
ATOM 1330 C C . PRO B 1 30 ? 12.379 -15.522 40.898 1.00 40.36 27 PRO B C 1
ATOM 1331 O O . PRO B 1 30 ? 11.381 -16.005 40.355 1.00 38.06 27 PRO B O 1
ATOM 1335 N N . ASP B 1 31 ? 12.702 -15.743 42.172 1.00 42.15 28 ASP B N 1
ATOM 1336 C CA . ASP B 1 31 ? 11.887 -16.566 43.056 1.00 43.63 28 ASP B CA 1
ATOM 1337 C C . ASP B 1 31 ? 10.518 -15.940 43.295 1.00 43.39 28 ASP B C 1
ATOM 1338 O O . ASP B 1 31 ? 9.608 -16.600 43.793 1.00 43.93 28 ASP B O 1
ATOM 1343 N N . MET B 1 32 ? 10.384 -14.663 42.941 1.00 41.78 29 MET B N 1
ATOM 1344 C CA . MET B 1 32 ? 9.151 -13.911 43.153 1.00 39.58 29 MET B CA 1
ATOM 1345 C C . MET B 1 32 ? 8.329 -13.747 41.873 1.00 36.01 29 MET B C 1
ATOM 1346 O O . MET B 1 32 ? 7.223 -13.210 41.906 1.00 34.71 29 MET B O 1
ATOM 1351 N N . LEU B 1 33 ? 8.873 -14.205 40.748 1.00 34.05 30 LEU B N 1
ATOM 1352 C CA . LEU B 1 33 ? 8.204 -14.057 39.462 1.00 32.77 30 LEU B CA 1
ATOM 1353 C C . LEU B 1 33 ? 6.823 -14.726 39.437 1.00 30.33 30 LEU B C 1
ATOM 1354 O O . LEU B 1 33 ? 5.898 -14.228 38.806 1.00 28.61 30 LEU B O 1
ATOM 1359 N N . HIS B 1 34 ? 6.686 -15.846 40.146 1.00 32.01 31 HIS B N 1
ATOM 1360 C CA . HIS B 1 34 ? 5.456 -16.637 40.118 1.00 33.60 31 HIS B CA 1
ATOM 1361 C C . HIS B 1 34 ? 4.230 -15.851 40.582 1.00 33.12 31 HIS B C 1
ATOM 1362 O O . HIS B 1 34 ? 3.100 -16.176 40.203 1.00 31.58 31 HIS B O 1
ATOM 1369 N N . ARG B 1 35 ? 4.450 -14.812 41.386 1.00 35.51 32 ARG B N 1
ATOM 1370 C CA . ARG B 1 35 ? 3.350 -14.000 41.900 1.00 38.36 32 ARG B CA 1
ATOM 1371 C C . ARG B 1 35 ? 2.544 -13.331 40.785 1.00 37.67 32 ARG B C 1
ATOM 1372 O O . ARG B 1 35 ? 1.403 -12.930 41.003 1.00 39.40 32 ARG B O 1
ATOM 1380 N N . PHE B 1 36 ? 3.143 -13.210 39.601 1.00 35.50 33 PHE B N 1
ATOM 1381 C CA . PHE B 1 36 ? 2.471 -12.654 38.430 1.00 31.89 33 PHE B CA 1
ATOM 1382 C C . PHE B 1 36 ? 1.344 -13.535 37.904 1.00 31.10 33 PHE B C 1
ATOM 1383 O O . PHE B 1 36 ? 0.480 -13.061 37.172 1.00 30.93 33 PHE B O 1
ATOM 1391 N N . TYR B 1 37 ? 1.353 -14.816 38.266 1.00 29.46 34 TYR B N 1
ATOM 1392 C CA . TYR B 1 37 ? 0.523 -15.796 37.566 1.00 29.16 34 TYR B CA 1
ATOM 1393 C C . TYR B 1 37 ? -0.589 -16.385 38.423 1.00 32.05 34 TYR B C 1
ATOM 1394 O O . TYR B 1 37 ? -0.537 -16.331 39.654 1.00 35.00 34 TYR B O 1
ATOM 1403 N N . GLY B 1 38 ? -1.582 -16.966 37.752 1.00 32.28 35 GLY B N 1
ATOM 1404 C CA . GLY B 1 38 ? -2.726 -17.577 38.404 1.00 35.55 35 GLY B CA 1
ATOM 1405 C C . GLY B 1 38 ? -2.952 -18.993 37.901 1.00 36.92 35 GLY B C 1
ATOM 1406 O O . GLY B 1 38 ? -2.127 -19.527 37.157 1.00 37.73 35 GLY B O 1
ATOM 1407 N N . LYS B 1 39 ? -4.073 -19.595 38.289 1.00 38.23 36 LYS B N 1
ATOM 1408 C CA . LYS B 1 39 ? -4.296 -21.020 38.053 1.00 40.85 36 LYS B CA 1
ATOM 1409 C C . LYS B 1 39 ? -4.458 -21.372 36.576 1.00 42.25 36 LYS B C 1
ATOM 1410 O O . LYS B 1 39 ? -4.121 -22.483 36.165 1.00 43.54 36 LYS B O 1
ATOM 1416 N N . ASN B 1 40 ? -4.955 -20.428 35.779 1.00 40.83 37 ASN B N 1
ATOM 1417 C CA . ASN B 1 40 ? -5.148 -20.655 34.348 1.00 40.05 37 ASN B CA 1
ATOM 1418 C C . ASN B 1 40 ? -4.001 -20.126 33.479 1.00 35.91 37 ASN B C 1
ATOM 1419 O O . ASN B 1 40 ? -4.110 -20.082 32.249 1.00 36.42 37 ASN B O 1
ATOM 1424 N N . SER B 1 41 ? -2.903 -19.733 34.115 1.00 29.74 38 SER B N 1
ATOM 1425 C CA . SER B 1 41 ? -1.811 -19.059 33.412 1.00 26.55 38 SER B CA 1
ATOM 1426 C C . SER B 1 41 ? -0.892 -20.047 32.702 1.00 25.20 38 SER B C 1
ATOM 1427 O O . SER B 1 41 ? -0.563 -21.094 33.263 1.00 29.60 38 SER B O 1
ATOM 1430 N N . SER B 1 42 ? -0.472 -19.716 31.481 1.00 23.89 39 SER B N 1
ATOM 1431 C CA . SER B 1 42 ? 0.486 -20.537 30.734 1.00 23.31 39 SER B CA 1
ATOM 1432 C C . SER B 1 42 ? 1.870 -19.890 30.748 1.00 22.59 39 SER B C 1
ATOM 1433 O O . SER B 1 42 ? 1.985 -18.666 30.756 1.00 21.03 39 SER B O 1
ATOM 1436 N N . TYR B 1 43 ? 2.912 -20.725 30.735 1.00 21.51 40 TYR B N 1
ATOM 1437 C CA . TYR B 1 43 ? 4.305 -20.274 30.785 1.00 21.64 40 TYR B CA 1
ATOM 1438 C C . TYR B 1 43 ? 5.212 -21.197 29.977 1.00 22.51 40 TYR B C 1
ATOM 14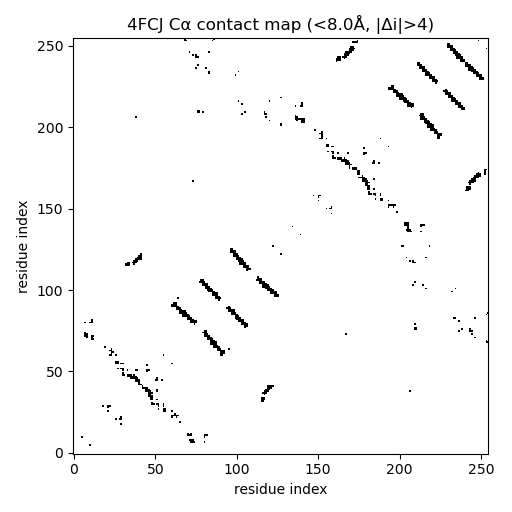39 O O . TYR B 1 43 ? 5.224 -22.417 30.210 1.00 23.75 40 TYR B O 1
ATOM 1448 N N . VAL B 1 44 ? 6.007 -20.623 29.070 1.00 24.22 41 VAL B N 1
ATOM 1449 C CA . VAL B 1 44 ? 7.106 -21.362 28.438 1.00 26.81 41 VAL B CA 1
ATOM 1450 C C . VAL B 1 44 ? 8.287 -20.412 28.205 1.00 27.77 41 VAL B C 1
ATOM 1451 O O . VAL B 1 44 ? 8.080 -19.244 27.848 1.00 27.45 41 VAL B O 1
ATOM 1455 N N . HIS B 1 45 ? 9.516 -20.899 28.420 1.00 28.72 42 HIS B N 1
ATOM 1456 C CA . HIS B 1 45 ? 10.716 -20.058 28.299 1.00 28.28 42 HIS B CA 1
ATOM 1457 C C . HIS B 1 45 ? 11.821 -20.768 27.502 1.00 28.42 42 HIS B C 1
ATOM 1458 O O . HIS B 1 45 ? 12.896 -21.089 28.036 1.00 28.07 42 HIS B O 1
ATOM 1465 N N . GLY B 1 46 ? 11.550 -21.009 26.226 1.00 27.35 43 GLY B N 1
ATOM 1466 C CA . GLY B 1 46 ? 12.483 -21.706 25.366 1.00 30.56 43 GLY B CA 1
ATOM 1467 C C . GLY B 1 46 ? 12.734 -23.134 25.826 1.00 31.79 43 GLY B C 1
ATOM 1468 O O . GLY B 1 46 ? 11.897 -23.728 26.514 1.00 32.54 43 GLY B O 1
ATOM 1469 N N . GLY B 1 47 ? 13.890 -23.684 25.453 1.00 31.45 44 GLY B N 1
ATOM 1470 C CA . GLY B 1 47 ? 14.220 -25.064 25.774 1.00 33.96 44 GLY B CA 1
ATOM 1471 C C . GLY B 1 47 ? 13.889 -26.007 24.630 1.00 36.38 44 GLY B C 1
ATOM 1472 O O . GLY B 1 47 ? 12.981 -25.734 23.840 1.00 34.93 44 GLY B O 1
ATOM 1473 N N . LEU B 1 48 ? 14.633 -27.112 24.535 1.00 39.20 45 LEU B N 1
ATOM 1474 C CA . LEU B 1 48 ? 14.453 -28.089 23.459 1.00 41.55 45 LEU B CA 1
ATOM 1475 C C . LEU B 1 48 ? 14.222 -29.478 24.032 1.00 46.09 45 LEU B C 1
ATOM 1476 O O . LEU B 1 48 ? 14.717 -29.784 25.109 1.00 47.82 45 LEU B O 1
ATOM 1481 N N . PRO B 1 54 ? 10.856 -28.207 20.520 1.00 47.48 51 PRO B N 1
ATOM 1482 C CA . PRO B 1 54 ? 10.536 -27.095 21.423 1.00 45.53 51 PRO B CA 1
ATOM 1483 C C . PRO B 1 54 ? 9.854 -27.576 22.702 1.00 41.74 51 PRO B C 1
ATOM 1484 O O . PRO B 1 54 ? 8.900 -28.363 22.637 1.00 43.62 51 PRO B O 1
ATOM 1488 N N . ALA B 1 55 ? 10.342 -27.117 23.850 1.00 36.36 52 ALA B N 1
ATOM 1489 C CA . ALA B 1 55 ? 9.753 -27.492 25.130 1.00 36.19 52 ALA B CA 1
ATOM 1490 C C . ALA B 1 55 ? 8.303 -27.015 25.236 1.00 35.43 52 ALA B C 1
ATOM 1491 O O . ALA B 1 55 ? 7.908 -26.039 24.582 1.00 34.70 52 ALA B O 1
ATOM 1493 N N . ASP B 1 56 ? 7.518 -27.712 26.056 1.00 36.28 53 ASP B N 1
ATOM 1494 C CA . ASP B 1 56 ? 6.097 -27.422 26.220 1.00 37.35 53 ASP B CA 1
ATOM 1495 C C . ASP B 1 56 ? 5.857 -26.474 27.379 1.00 36.84 53 ASP B C 1
ATOM 1496 O O . ASP B 1 56 ? 6.677 -26.370 28.292 1.00 37.53 53 ASP B O 1
ATOM 1501 N N . ALA B 1 57 ? 4.715 -25.802 27.347 1.00 34.52 54 ALA B N 1
ATOM 1502 C CA . ALA B 1 57 ? 4.360 -24.837 28.381 1.00 33.32 54 ALA B CA 1
ATOM 1503 C C . ALA B 1 57 ? 3.891 -25.547 29.644 1.00 33.87 54 ALA B C 1
ATOM 1504 O O . ALA B 1 57 ? 3.452 -26.694 29.582 1.00 37.55 54 ALA B O 1
ATOM 1506 N N . VAL B 1 58 ? 4.013 -24.877 30.791 1.00 33.64 55 VAL B N 1
ATOM 1507 C CA . VAL B 1 58 ? 3.416 -25.361 32.038 1.00 31.57 55 VAL B CA 1
ATOM 1508 C C . VAL B 1 58 ? 2.329 -24.403 32.515 1.00 32.93 55 VAL B C 1
ATOM 1509 O O . VAL B 1 58 ? 2.294 -23.230 32.121 1.00 32.49 55 VAL B O 1
ATOM 1513 N N . TYR B 1 59 ? 1.433 -24.908 33.357 1.00 34.63 56 TYR B N 1
ATOM 1514 C CA . TYR B 1 59 ? 0.264 -24.134 33.741 1.00 35.60 56 TYR B CA 1
ATOM 1515 C C . TYR B 1 59 ? 0.151 -24.004 35.247 1.00 37.56 56 TYR B C 1
ATOM 1516 O O . TYR B 1 59 ? 0.404 -24.960 35.977 1.00 38.49 56 TYR B O 1
ATOM 1525 N N . GLY B 1 60 ? -0.207 -22.805 35.702 1.00 38.70 57 GLY B N 1
ATOM 1526 C CA . GLY B 1 60 ? -0.488 -22.555 37.104 1.00 39.38 57 GLY B CA 1
ATOM 1527 C C . GLY B 1 60 ? 0.718 -22.108 37.903 1.00 40.48 57 GLY B C 1
ATOM 1528 O O . GLY B 1 60 ? 1.850 -22.445 37.564 1.00 40.90 57 GLY B O 1
ATOM 1529 N N . GLN B 1 61 ? 0.465 -21.383 38.990 1.00 40.67 58 GLN B N 1
ATOM 1530 C CA . GLN B 1 61 ? 1.522 -20.736 39.771 1.00 42.59 58 GLN B CA 1
ATOM 1531 C C . GLN B 1 61 ? 2.570 -21.703 40.328 1.00 41.53 58 GLN B C 1
ATOM 1532 O O . GLN B 1 61 ? 3.770 -21.421 40.294 1.00 41.30 58 GLN B O 1
ATOM 1538 N N . LYS B 1 62 ? 2.114 -22.844 40.831 1.00 42.07 59 LYS B N 1
ATOM 1539 C CA . LYS B 1 62 ? 3.014 -23.785 41.480 1.00 43.20 59 LYS B CA 1
ATOM 1540 C C . LYS B 1 62 ? 4.005 -24.353 40.470 1.00 41.41 59 LYS B C 1
ATOM 1541 O O . LYS B 1 62 ? 5.212 -24.337 40.704 1.00 42.15 59 LYS B O 1
ATOM 1547 N N . GLU B 1 63 ? 3.491 -24.836 39.342 1.00 38.54 60 GLU B N 1
ATOM 1548 C CA . GLU B 1 63 ? 4.332 -25.403 38.291 1.00 36.98 60 GLU B CA 1
ATOM 1549 C C . GLU B 1 63 ? 5.192 -24.351 37.596 1.00 34.49 60 GLU B C 1
ATOM 1550 O O . GLU B 1 63 ? 6.294 -24.657 37.126 1.00 33.64 60 GLU B O 1
ATOM 1556 N N . ILE B 1 64 ? 4.686 -23.122 37.518 1.00 32.90 61 ILE B N 1
ATOM 1557 C CA . ILE B 1 64 ? 5.445 -22.027 36.903 1.00 32.95 61 ILE B CA 1
ATOM 1558 C C . ILE B 1 64 ? 6.640 -21.660 37.774 1.00 34.71 61 ILE B C 1
ATOM 1559 O O . ILE B 1 64 ? 7.752 -21.485 37.276 1.00 33.65 61 ILE B O 1
ATOM 1564 N N . HIS B 1 65 ? 6.410 -21.562 39.080 1.00 36.03 62 HIS B N 1
ATOM 1565 C CA . HIS B 1 65 ? 7.496 -21.275 40.009 1.00 37.83 62 HIS B CA 1
ATOM 1566 C C . HIS B 1 65 ? 8.596 -22.315 39.892 1.00 37.24 62 HIS B C 1
ATOM 1567 O O . HIS B 1 65 ? 9.781 -21.986 39.855 1.00 37.09 62 HIS B O 1
ATOM 1574 N N . ARG B 1 66 ? 8.191 -23.576 39.831 1.00 36.81 63 ARG B N 1
ATOM 1575 C CA . ARG B 1 66 ? 9.148 -24.663 39.719 1.00 38.21 63 ARG B CA 1
ATOM 1576 C C . ARG B 1 66 ? 9.991 -24.482 38.459 1.00 35.15 63 ARG B C 1
ATOM 1577 O O . ARG B 1 66 ? 11.214 -24.626 38.486 1.00 34.99 63 ARG B O 1
ATOM 1585 N N . LYS B 1 67 ? 9.327 -24.138 37.361 1.00 33.98 64 LYS B N 1
ATOM 1586 C CA . LYS B 1 67 ? 10.006 -23.981 36.083 1.00 32.60 64 LYS B CA 1
ATOM 1587 C C . LYS B 1 67 ? 10.990 -22.821 36.119 1.00 33.78 64 LYS B C 1
ATOM 1588 O O . LYS B 1 67 ? 12.117 -22.940 35.650 1.00 35.63 64 LYS B O 1
ATOM 1594 N N . VAL B 1 68 ? 10.551 -21.695 36.668 1.00 34.13 65 VAL B N 1
ATOM 1595 C CA . VAL B 1 68 ? 11.401 -20.519 36.777 1.00 34.02 65 VAL B CA 1
ATOM 1596 C C . VAL B 1 68 ? 12.646 -20.840 37.602 1.00 35.94 65 VAL B C 1
ATOM 1597 O O . VAL B 1 68 ? 13.771 -20.517 37.201 1.00 35.43 65 VAL B O 1
ATOM 1601 N N . MET B 1 69 ? 12.443 -21.511 38.734 1.00 36.63 66 MET B N 1
ATOM 1602 C CA . MET B 1 69 ? 13.555 -21.864 39.614 1.00 39.78 66 MET B CA 1
ATOM 1603 C C . MET B 1 69 ? 14.539 -22.784 38.904 1.00 41.51 66 MET B C 1
ATOM 1604 O O . MET B 1 69 ? 15.754 -22.665 39.077 1.00 42.42 66 MET B O 1
ATOM 1609 N N . SER B 1 70 ? 14.011 -23.699 38.098 1.00 42.50 67 SER B N 1
ATOM 1610 C CA . SER B 1 70 ? 14.850 -24.696 37.446 1.00 44.47 67 SER B CA 1
ATOM 1611 C C . SER B 1 70 ? 15.740 -24.028 36.413 1.00 44.66 67 SER B C 1
ATOM 1612 O O . SER B 1 70 ? 16.802 -24.543 36.064 1.00 46.62 67 SER B O 1
ATOM 1615 N N . GLN B 1 71 ? 15.307 -22.868 35.937 1.00 43.15 68 GLN B N 1
ATOM 1616 C CA . GLN B 1 71 ? 16.050 -22.151 34.915 1.00 43.21 68 GLN B CA 1
ATOM 1617 C C . GLN B 1 71 ? 17.255 -21.377 35.469 1.00 43.98 68 GLN B C 1
ATOM 1618 O O . GLN B 1 71 ? 18.075 -20.886 34.699 1.00 44.23 68 GLN B O 1
ATOM 1624 N N . ASN B 1 72 ? 17.357 -21.298 36.795 1.00 44.92 69 ASN B N 1
ATOM 1625 C CA A ASN B 1 72 ? 18.495 -20.658 37.461 0.44 45.88 69 ASN B CA 1
ATOM 1626 C CA B ASN B 1 72 ? 18.495 -20.660 37.464 0.56 46.15 69 ASN B CA 1
ATOM 1627 C C . ASN B 1 72 ? 18.855 -19.289 36.885 1.00 44.33 69 ASN B C 1
ATOM 1628 O O . ASN B 1 72 ? 19.970 -19.076 36.398 1.00 41.98 69 ASN B O 1
ATOM 1637 N N . PHE B 1 73 ? 17.906 -18.362 36.933 1.00 43.18 70 PHE B N 1
ATOM 1638 C CA . PHE B 1 73 ? 18.170 -17.005 36.489 1.00 41.87 70 PHE B CA 1
ATOM 1639 C C . PHE B 1 73 ? 19.104 -16.315 37.468 1.00 44.73 70 PHE B C 1
ATOM 1640 O O . PHE B 1 73 ? 18.821 -16.237 38.667 1.00 45.37 70 PHE B O 1
ATOM 1648 N N . THR B 1 74 ? 20.225 -15.831 36.949 1.00 46.75 71 THR B N 1
ATOM 1649 C CA . THR B 1 74 ? 21.208 -15.133 37.758 1.00 48.21 71 THR B CA 1
ATOM 1650 C C . THR B 1 74 ? 22.094 -14.260 36.871 1.00 47.07 71 THR B C 1
ATOM 1651 O O . THR B 1 74 ? 22.438 -14.650 35.751 1.00 46.71 71 THR B O 1
ATOM 1655 N N . ASN B 1 75 ? 22.428 -13.075 37.379 1.00 48.86 72 ASN B N 1
ATOM 1656 C CA . ASN B 1 75 ? 23.211 -12.065 36.658 1.00 51.72 72 ASN B CA 1
ATOM 1657 C C . ASN B 1 75 ? 22.691 -11.848 35.246 1.00 50.60 72 ASN B C 1
ATOM 1658 O O . ASN B 1 75 ? 23.459 -11.824 34.283 1.00 50.07 72 ASN B O 1
ATOM 1663 N N . CYS B 1 76 ? 21.378 -11.707 35.130 1.00 51.86 73 CYS B N 1
ATOM 1664 C CA . CYS B 1 76 ? 20.755 -11.524 33.832 1.00 52.54 73 CYS B CA 1
ATOM 1665 C C . CYS B 1 76 ? 21.035 -10.149 33.249 1.00 51.20 73 CYS B C 1
ATOM 1666 O O . CYS B 1 76 ? 20.989 -9.140 33.954 1.00 52.69 73 CYS B O 1
ATOM 1669 N N . HIS B 1 77 ? 21.338 -10.124 31.956 1.00 47.07 74 HIS B N 1
ATOM 1670 C CA . HIS B 1 77 ? 21.412 -8.886 31.205 1.00 44.73 74 HIS B CA 1
ATOM 1671 C C . HIS B 1 77 ? 20.313 -8.950 30.158 1.00 39.70 74 HIS B C 1
ATOM 1672 O O . HIS B 1 77 ? 20.228 -9.904 29.388 1.00 37.02 74 HIS B O 1
ATOM 1679 N N . THR B 1 78 ? 19.466 -7.935 30.153 1.00 35.86 75 THR B N 1
ATOM 1680 C CA . THR B 1 78 ? 18.363 -7.886 29.221 1.00 32.01 75 THR B CA 1
ATOM 1681 C C . THR B 1 78 ? 18.420 -6.607 28.419 1.00 30.99 75 THR B C 1
ATOM 1682 O O . THR B 1 78 ? 18.621 -5.531 28.980 1.00 32.76 75 THR B O 1
ATOM 1686 N N . LYS B 1 79 ? 18.247 -6.733 27.105 1.00 27.78 76 LYS B N 1
ATOM 1687 C CA . LYS B 1 79 ? 18.116 -5.574 26.232 1.00 27.90 76 LYS B CA 1
ATOM 1688 C C . LYS B 1 79 ? 16.803 -5.663 25.492 1.00 27.33 76 LYS B C 1
ATOM 1689 O O . LYS B 1 79 ? 16.645 -6.496 24.602 1.00 30.07 76 LYS B O 1
ATOM 1695 N N . ILE B 1 80 ? 15.852 -4.818 25.870 1.00 25.43 77 ILE B N 1
ATOM 1696 C CA . ILE B 1 80 ? 14.540 -4.829 25.224 1.00 23.13 77 ILE B CA 1
ATOM 1697 C C . ILE B 1 80 ? 14.558 -3.882 24.036 1.00 26.08 77 ILE B C 1
ATOM 1698 O O . ILE B 1 80 ? 14.593 -2.659 24.201 1.00 28.91 77 ILE B O 1
ATOM 1703 N N . ARG B 1 81 ? 14.550 -4.461 22.839 1.00 24.77 78 ARG B N 1
ATOM 1704 C CA . ARG B 1 81 ? 14.661 -3.708 21.603 1.00 25.29 78 ARG B CA 1
ATOM 1705 C C . ARG B 1 81 ? 13.324 -3.139 21.147 1.00 24.79 78 ARG B C 1
ATOM 1706 O O . ARG B 1 81 ? 13.265 -2.012 20.648 1.00 26.42 78 ARG B O 1
ATOM 1714 N N . HIS B 1 82 ? 12.255 -3.907 21.310 1.00 23.72 79 HIS B N 1
ATOM 1715 C CA . HIS B 1 82 ? 10.933 -3.390 20.984 1.00 24.77 79 HIS B CA 1
ATOM 1716 C C . HIS B 1 82 ? 9.856 -4.009 21.856 1.00 22.21 79 HIS B C 1
ATOM 1717 O O . HIS B 1 82 ? 9.901 -5.195 22.179 1.00 22.38 79 HIS B O 1
ATOM 1724 N N . VAL B 1 83 ? 8.909 -3.168 22.244 1.00 20.64 80 VAL B N 1
ATOM 1725 C CA . VAL B 1 83 ? 7.716 -3.594 22.959 1.00 22.24 80 VAL B CA 1
ATOM 1726 C C . VAL B 1 83 ? 6.511 -2.971 22.282 1.00 22.94 80 VAL B C 1
ATOM 1727 O O . VAL B 1 83 ? 6.430 -1.745 22.147 1.00 28.79 80 VAL B O 1
ATOM 1731 N N A ASP B 1 84 ? 5.562 -3.783 21.857 0.57 21.15 81 ASP B N 1
ATOM 1732 N N B ASP B 1 84 ? 5.603 -3.845 21.842 0.43 20.90 81 ASP B N 1
ATOM 1733 C CA A ASP B 1 84 ? 4.303 -3.211 21.413 0.57 20.79 81 ASP B CA 1
ATOM 1734 C CA B ASP B 1 84 ? 4.285 -3.504 21.303 0.43 20.27 81 ASP B CA 1
ATOM 1735 C C A ASP B 1 84 ? 3.199 -3.883 22.195 0.57 19.63 81 ASP B C 1
ATOM 1736 C C B ASP B 1 84 ? 3.278 -3.857 22.392 0.43 18.67 81 ASP B C 1
ATOM 1737 O O A ASP B 1 84 ? 3.273 -5.071 22.522 0.57 20.22 81 ASP B O 1
ATOM 1738 O O B ASP B 1 84 ? 3.488 -4.834 23.111 0.43 17.18 81 ASP B O 1
ATOM 1747 N N . ALA B 1 85 ? 2.189 -3.100 22.527 1.00 18.12 82 ALA B N 1
ATOM 1748 C CA . ALA B 1 85 ? 1.097 -3.574 23.366 1.00 18.20 82 ALA B CA 1
ATOM 1749 C C . ALA B 1 85 ? -0.238 -2.983 22.954 1.00 17.50 82 ALA B C 1
ATOM 1750 O O . ALA B 1 85 ? -0.340 -1.784 22.621 1.00 20.14 82 ALA B O 1
ATOM 1752 N N . HIS B 1 86 ? -1.266 -3.823 22.986 1.00 17.56 83 HIS B N 1
ATOM 1753 C CA . HIS B 1 86 ? -2.579 -3.404 22.495 1.00 18.47 83 HIS B CA 1
ATOM 1754 C C . HIS B 1 86 ? -3.678 -3.954 23.354 1.00 19.13 83 HIS B C 1
ATOM 1755 O O . HIS B 1 86 ? -3.519 -5.024 23.961 1.00 18.92 83 HIS B O 1
ATOM 1762 N N . ALA B 1 87 ? -4.788 -3.220 23.408 1.00 19.22 84 ALA B N 1
ATOM 1763 C CA . ALA B 1 87 ? -5.967 -3.690 24.112 1.00 20.47 84 ALA B CA 1
ATOM 1764 C C . ALA B 1 87 ? -6.440 -4.983 23.456 1.00 20.68 84 ALA B C 1
ATOM 1765 O O . ALA B 1 87 ? -6.403 -5.121 22.237 1.00 19.68 84 ALA B O 1
ATOM 1767 N N . THR B 1 88 ? -6.885 -5.930 24.265 1.00 19.92 85 THR B N 1
ATOM 1768 C CA . THR B 1 88 ? -7.419 -7.171 23.722 1.00 19.19 85 THR B CA 1
ATOM 1769 C C . THR B 1 88 ? -8.742 -7.498 24.395 1.00 21.57 85 THR B C 1
ATOM 1770 O O . THR B 1 88 ? -9.372 -6.617 24.975 1.00 24.93 85 THR B O 1
ATOM 1774 N N . LEU B 1 89 ? -9.164 -8.754 24.285 1.00 21.85 86 LEU B N 1
ATOM 1775 C CA . LEU B 1 89 ? -10.422 -9.221 24.865 1.00 25.45 86 LEU B CA 1
ATOM 1776 C C . LEU B 1 89 ? -10.591 -8.802 26.319 1.00 29.64 86 LEU B C 1
ATOM 1777 O O . LEU B 1 89 ? -9.630 -8.834 27.091 1.00 27.92 86 LEU B O 1
ATOM 1782 N N . ASN B 1 90 ? -11.817 -8.402 26.670 1.00 32.80 87 ASN B N 1
ATOM 1783 C CA . ASN B 1 90 ? -12.196 -8.048 28.041 1.00 36.81 87 ASN B CA 1
ATOM 1784 C C . ASN B 1 90 ? -11.207 -7.124 28.765 1.00 37.58 87 ASN B C 1
ATOM 1785 O O . ASN B 1 90 ? -10.836 -7.377 29.911 1.00 40.67 87 ASN B O 1
ATOM 1790 N N . ASP B 1 91 ? -10.763 -6.078 28.074 1.00 37.67 88 ASP B N 1
ATOM 1791 C CA . ASP B 1 91 ? -9.853 -5.081 28.649 1.00 41.05 88 ASP B CA 1
ATOM 1792 C C . ASP B 1 91 ? -8.508 -5.649 29.083 1.00 35.30 88 ASP B C 1
ATOM 1793 O O . ASP B 1 91 ? -7.828 -5.082 29.933 1.00 36.79 88 ASP B O 1
ATOM 1798 N N . GLY B 1 92 ? -8.129 -6.779 28.506 1.00 28.19 89 GLY B N 1
ATOM 1799 C CA . GLY B 1 92 ? -6.780 -7.268 28.694 1.00 24.63 89 GLY B CA 1
ATOM 1800 C C . GLY B 1 92 ? -5.819 -6.486 27.821 1.00 21.43 89 GLY B C 1
ATOM 1801 O O . GLY B 1 92 ? -6.227 -5.614 27.054 1.00 21.75 89 GLY B O 1
ATOM 1802 N N . VAL B 1 93 ? -4.534 -6.795 27.952 1.00 19.72 90 VAL B N 1
ATOM 1803 C CA . VAL B 1 93 ? -3.501 -6.199 27.116 1.00 17.94 90 VAL B CA 1
ATOM 1804 C C . VAL B 1 93 ? -2.632 -7.319 26.564 1.00 17.87 90 VAL B C 1
ATOM 1805 O O . VAL B 1 93 ? -2.149 -8.181 27.321 1.00 19.08 90 VAL B O 1
ATOM 1809 N N . VAL B 1 94 ? -2.428 -7.318 25.250 1.00 15.29 91 VAL B N 1
ATOM 1810 C CA . VAL B 1 94 ? -1.524 -8.289 24.646 1.00 15.00 91 VAL B CA 1
ATOM 1811 C C . VAL B 1 94 ? -0.226 -7.550 24.333 1.00 15.70 91 VAL B C 1
ATOM 1812 O O . VAL B 1 94 ? -0.250 -6.438 23.794 1.00 15.97 91 VAL B O 1
ATOM 1816 N N . VAL B 1 95 ? 0.901 -8.143 24.736 1.00 15.91 92 VAL B N 1
ATOM 1817 C CA . VAL B 1 95 ? 2.216 -7.501 24.623 1.00 16.82 92 VAL B CA 1
ATOM 1818 C C . VAL B 1 95 ? 3.110 -8.336 23.735 1.00 15.61 92 VAL B C 1
ATOM 1819 O O . VAL B 1 95 ? 3.164 -9.552 23.889 1.00 16.49 92 VAL B O 1
ATOM 1823 N N . GLN B 1 96 ? 3.819 -7.688 22.815 1.00 14.64 93 GLN B N 1
ATOM 1824 C CA . GLN B 1 96 ? 4.815 -8.363 21.998 1.00 14.84 93 GLN B CA 1
ATOM 1825 C C . GLN B 1 96 ? 6.199 -7.796 22.301 1.00 15.73 93 GLN B C 1
ATOM 1826 O O . GLN B 1 96 ? 6.411 -6.583 22.211 1.00 17.76 93 GLN B O 1
ATOM 1832 N N . VAL B 1 97 ? 7.139 -8.667 22.661 1.00 14.57 94 VAL B N 1
ATOM 1833 C CA . VAL B 1 97 ? 8.458 -8.207 23.088 1.00 14.51 94 VAL B CA 1
ATOM 1834 C C . VAL B 1 97 ? 9.551 -8.845 22.242 1.00 14.39 94 VAL B C 1
ATOM 1835 O O . VAL B 1 97 ? 9.522 -10.055 21.991 1.00 14.72 94 VAL B O 1
ATOM 1839 N N . MET B 1 98 ? 10.493 -8.028 21.781 1.00 15.35 95 MET B N 1
ATOM 1840 C CA . MET B 1 98 ? 11.671 -8.530 21.079 1.00 18.76 95 MET B CA 1
ATOM 1841 C C . MET B 1 98 ? 12.916 -7.984 21.722 1.00 18.89 95 MET B C 1
ATOM 1842 O O . MET B 1 98 ? 12.986 -6.788 22.006 1.00 19.07 95 MET B O 1
ATOM 1847 N N . GLY B 1 99 ? 13.894 -8.851 21.975 1.00 18.03 96 GLY B N 1
ATOM 1848 C CA . GLY B 1 99 ? 15.119 -8.386 22.607 1.00 19.33 96 GLY B CA 1
ATOM 1849 C C . GLY B 1 99 ? 16.179 -9.452 22.741 1.00 20.28 96 GLY B C 1
ATOM 1850 O O . GLY B 1 99 ? 16.153 -10.477 22.043 1.00 19.08 96 GLY B O 1
ATOM 1851 N N . LEU B 1 100 ? 17.120 -9.193 23.643 1.00 22.71 97 LEU B N 1
ATOM 1852 C CA . LEU B 1 100 ? 18.266 -10.061 23.866 1.00 21.49 97 LEU B CA 1
ATOM 1853 C C . LEU B 1 100 ? 18.313 -10.365 25.344 1.00 22.67 97 LEU B C 1
ATOM 1854 O O . LEU B 1 100 ? 18.036 -9.491 26.174 1.00 24.65 97 LEU B O 1
ATOM 1859 N N . LEU B 1 101 ? 18.655 -11.604 25.679 1.00 21.68 98 LEU B N 1
ATOM 1860 C CA . LEU B 1 101 ? 18.769 -12.015 27.074 1.00 22.66 98 LEU B CA 1
ATOM 1861 C C . LEU B 1 101 ? 20.008 -12.876 27.267 1.00 24.73 98 LEU B C 1
ATOM 1862 O O . LEU B 1 101 ? 20.237 -13.836 26.520 1.00 23.84 98 LEU B O 1
ATOM 1867 N N . SER B 1 102 ? 20.812 -12.524 28.267 1.00 26.48 99 SER B N 1
ATOM 1868 C CA . SER B 1 102 ? 21.925 -13.363 28.683 1.00 29.75 99 SER B CA 1
ATOM 1869 C C . SER B 1 102 ? 21.709 -13.816 30.115 1.00 32.86 99 SER B C 1
ATOM 1870 O O . SER B 1 102 ? 21.462 -12.993 30.997 1.00 36.71 99 SER B O 1
ATOM 1873 N N . ASN B 1 103 ? 21.792 -15.123 30.341 1.00 31.92 100 ASN B N 1
ATOM 1874 C CA . ASN B 1 103 ? 21.678 -15.678 31.688 1.00 34.19 100 ASN B CA 1
ATOM 1875 C C . ASN B 1 103 ? 22.999 -16.238 32.178 1.00 37.25 100 ASN B C 1
ATOM 1876 O O . ASN B 1 103 ? 23.706 -16.909 31.426 1.00 36.92 100 ASN B O 1
ATOM 1881 N N . ASN B 1 104 ? 23.317 -15.970 33.441 1.00 37.17 101 ASN B N 1
ATOM 1882 C CA . ASN B 1 104 ? 24.496 -16.541 34.077 1.00 39.67 101 ASN B CA 1
ATOM 1883 C C . ASN B 1 104 ? 25.742 -16.340 33.219 1.00 39.43 101 ASN B C 1
ATOM 1884 O O . ASN B 1 104 ? 26.512 -17.272 32.995 1.00 38.61 101 ASN B O 1
ATOM 1889 N N . ASN B 1 105 ? 25.905 -15.123 32.711 1.00 40.17 102 ASN B N 1
ATOM 1890 C CA . ASN B 1 105 ? 27.096 -14.745 31.952 1.00 41.92 102 ASN B CA 1
ATOM 1891 C C . ASN B 1 105 ? 27.412 -15.688 30.791 1.00 37.80 102 ASN B C 1
ATOM 1892 O O . ASN B 1 105 ? 28.582 -15.942 30.457 1.00 36.69 102 ASN B O 1
ATOM 1897 N N . GLN B 1 106 ? 26.355 -16.219 30.196 1.00 36.16 103 GLN B N 1
ATOM 1898 C CA . GLN B 1 106 ? 26.463 -16.994 28.975 1.00 35.71 103 GLN B CA 1
ATOM 1899 C C . GLN B 1 106 ? 26.127 -16.086 27.798 1.00 29.95 103 GLN B C 1
ATOM 1900 O O . GLN B 1 106 ? 26.070 -14.865 27.948 1.00 29.72 103 GLN B O 1
ATOM 1906 N N . ALA B 1 107 ? 25.935 -16.688 26.630 1.00 27.67 104 ALA B N 1
ATOM 1907 C CA . ALA B 1 107 ? 25.674 -15.949 25.402 1.00 28.00 104 ALA B CA 1
ATOM 1908 C C . ALA B 1 107 ? 24.442 -15.033 25.452 1.00 28.02 104 ALA B C 1
ATOM 1909 O O . ALA B 1 107 ? 23.443 -15.367 26.064 1.00 27.10 104 ALA B O 1
ATOM 1911 N N . LEU B 1 108 ? 24.562 -13.867 24.825 1.00 28.37 105 LEU B N 1
ATOM 1912 C CA . LEU B 1 108 ? 23.457 -12.951 24.593 1.00 28.28 105 LEU B CA 1
ATOM 1913 C C . LEU B 1 108 ? 22.630 -13.531 23.454 1.00 24.98 105 LEU B C 1
ATOM 1914 O O . LEU B 1 108 ? 23.112 -13.630 22.325 1.00 28.07 105 LEU B O 1
ATOM 1919 N N . ARG B 1 109 ? 21.390 -13.916 23.754 1.00 23.09 106 ARG B N 1
ATOM 1920 C CA . ARG B 1 109 ? 20.555 -14.650 22.797 1.00 20.80 106 ARG B CA 1
ATOM 1921 C C . ARG B 1 109 ? 19.277 -13.871 22.447 1.00 20.36 106 ARG B C 1
ATOM 1922 O O . ARG B 1 109 ? 18.586 -13.375 23.345 1.00 21.80 106 ARG B O 1
ATOM 1930 N N . ARG B 1 110 ? 18.962 -13.772 21.152 1.00 17.07 107 ARG B N 1
ATOM 1931 C CA . ARG B 1 110 ? 17.763 -13.066 20.688 1.00 18.18 107 ARG B CA 1
ATOM 1932 C C . ARG B 1 110 ? 16.521 -13.854 21.047 1.00 16.20 107 ARG B C 1
ATOM 1933 O O . ARG B 1 110 ? 16.510 -15.083 20.924 1.00 17.27 107 ARG B O 1
ATOM 1941 N N . PHE B 1 111 ? 15.478 -13.152 21.486 1.00 14.46 108 PHE B N 1
ATOM 1942 C CA . PHE B 1 111 ? 14.213 -13.811 21.830 1.00 13.68 108 PHE B CA 1
ATOM 1943 C C . PHE B 1 111 ? 13.003 -13.082 21.316 1.00 13.61 108 PHE B C 1
ATOM 1944 O O . PHE B 1 111 ? 13.054 -11.889 21.013 1.00 15.03 108 PHE B O 1
ATOM 1952 N N . MET B 1 112 ? 11.906 -13.830 21.243 1.00 14.18 109 MET B N 1
ATOM 1953 C CA . MET B 1 112 ? 10.639 -13.314 20.787 1.00 17.35 109 MET B CA 1
ATOM 1954 C C . MET B 1 112 ? 9.645 -13.742 21.841 1.00 19.48 109 MET B C 1
ATOM 1955 O O . MET B 1 112 ? 9.588 -14.930 22.180 1.00 18.37 109 MET B O 1
ATOM 1960 N N . GLN B 1 113 ? 8.875 -12.792 22.375 1.00 18.03 110 GLN B N 1
ATOM 1961 C CA . GLN B 1 113 ? 7.998 -13.081 23.509 1.00 16.78 110 GLN B CA 1
ATOM 1962 C C . GLN B 1 113 ? 6.634 -12.424 23.380 1.00 16.01 110 GLN B C 1
ATOM 1963 O O . GLN B 1 113 ? 6.519 -11.330 22.817 1.00 19.21 110 GLN B O 1
ATOM 1969 N N . THR B 1 114 ? 5.610 -13.116 23.884 1.00 14.28 111 THR B N 1
ATOM 1970 C CA . THR B 1 114 ? 4.233 -12.617 23.925 1.00 13.07 111 THR B CA 1
ATOM 1971 C C . THR B 1 114 ? 3.667 -12.782 25.332 1.00 14.71 111 THR B C 1
ATOM 1972 O O . THR B 1 114 ? 3.775 -13.860 25.911 1.00 16.90 111 THR B O 1
ATOM 1976 N N . PHE B 1 115 ? 3.072 -11.717 25.875 1.00 14.25 112 PHE B N 1
ATOM 1977 C CA . PHE B 1 115 ? 2.337 -11.798 27.132 1.00 15.48 112 PHE B CA 1
ATOM 1978 C C . PHE B 1 115 ? 0.883 -11.480 26.861 1.00 14.53 112 PHE B C 1
ATOM 1979 O O . PHE B 1 115 ? 0.576 -10.688 25.968 1.00 15.91 112 PHE B O 1
ATOM 1987 N N . VAL B 1 116 ? -0.015 -12.083 27.633 1.00 13.73 113 VAL B N 1
ATOM 1988 C CA . VAL B 1 116 ? -1.377 -11.557 27.754 1.00 14.88 113 VAL B CA 1
ATOM 1989 C C . VAL B 1 116 ? -1.599 -11.221 29.218 1.00 18.56 113 VAL B C 1
ATOM 1990 O O . VAL B 1 116 ? -1.451 -12.080 30.095 1.00 20.07 113 VAL B O 1
ATOM 1994 N N . LEU B 1 117 ? -1.919 -9.955 29.462 1.00 18.12 114 LEU B N 1
ATOM 1995 C CA . LEU B 1 117 ? -2.140 -9.429 30.794 1.00 20.28 114 LEU B CA 1
ATOM 1996 C C . LEU B 1 117 ? -3.632 -9.250 30.989 1.00 23.87 114 LEU B C 1
ATOM 1997 O O . LEU B 1 117 ? -4.340 -8.832 30.074 1.00 22.76 114 LEU B O 1
ATOM 2002 N N . ALA B 1 118 ? -4.111 -9.580 32.182 1.00 25.62 115 ALA B N 1
ATOM 2003 C CA . ALA B 1 118 ? -5.523 -9.451 32.467 1.00 33.07 115 ALA B CA 1
ATOM 2004 C C . ALA B 1 118 ? -5.641 -8.610 33.700 1.00 40.16 115 ALA B C 1
ATOM 2005 O O . ALA B 1 118 ? -4.788 -8.694 34.586 1.00 43.05 115 ALA B O 1
ATOM 2007 N N . PRO B 1 119 ? -6.687 -7.774 33.750 1.00 43.96 116 PRO B N 1
ATOM 2008 C CA . PRO B 1 119 ? -6.977 -6.877 34.875 1.00 46.68 116 PRO B CA 1
ATOM 2009 C C . PRO B 1 119 ? -7.251 -7.665 36.163 1.00 49.36 116 PRO B C 1
ATOM 2010 O O . PRO B 1 119 ? -6.325 -8.050 36.893 1.00 49.90 116 PRO B O 1
ATOM 2014 N N . PHE B 1 127 ? -2.230 -5.709 37.220 1.00 44.51 124 PHE B N 1
ATOM 2015 C CA . PHE B 1 127 ? -2.378 -6.743 36.188 1.00 42.23 124 PHE B CA 1
ATOM 2016 C C . PHE B 1 127 ? -1.683 -8.050 36.569 1.00 38.70 124 PHE B C 1
ATOM 2017 O O . PHE B 1 127 ? -0.659 -8.039 37.256 1.00 38.92 124 PHE B O 1
ATOM 2025 N N . TYR B 1 128 ? -2.238 -9.170 36.111 1.00 34.09 125 TYR B N 1
ATOM 2026 C CA . TYR B 1 128 ? -1.584 -10.464 36.249 1.00 30.61 125 TYR B CA 1
ATOM 2027 C C . TYR B 1 128 ? -1.366 -11.059 34.858 1.00 26.81 125 TYR B C 1
ATOM 2028 O O . TYR B 1 128 ? -1.954 -10.603 33.872 1.00 28.01 125 TYR B O 1
ATOM 2037 N N . VAL B 1 129 ? -0.521 -12.080 34.785 1.00 23.96 126 VAL B N 1
ATOM 2038 C CA . VAL B 1 129 ? -0.130 -12.665 33.510 1.00 21.73 126 VAL B CA 1
ATOM 2039 C C . VAL B 1 129 ? -0.932 -13.914 33.222 1.00 22.02 126 VAL B C 1
ATOM 2040 O O . VAL B 1 129 ? -0.834 -14.911 33.943 1.00 23.79 126 VAL B O 1
ATOM 2044 N N . HIS B 1 130 ? -1.744 -13.850 32.178 1.00 20.11 127 HIS B N 1
ATOM 2045 C CA . HIS B 1 130 ? -2.505 -15.005 31.755 1.00 18.96 127 HIS B CA 1
ATOM 2046 C C . HIS B 1 130 ? -1.686 -15.936 30.863 1.00 18.20 127 HIS B C 1
ATOM 2047 O O . HIS B 1 130 ? -1.863 -17.151 30.911 1.00 21.20 127 HIS B O 1
ATOM 2054 N N . ASN B 1 131 ? -0.797 -15.360 30.050 1.00 16.70 128 ASN B N 1
ATOM 2055 C CA . ASN B 1 131 ? 0.064 -16.139 29.165 1.00 14.94 128 ASN B CA 1
ATOM 2056 C C . ASN B 1 131 ? 1.415 -15.476 29.049 1.00 14.19 128 ASN B C 1
ATOM 2057 O O . ASN B 1 131 ? 1.508 -14.249 28.925 1.00 13.64 128 ASN B O 1
ATOM 2062 N N . ASP B 1 132 ? 2.456 -16.306 29.059 1.00 14.74 129 ASP B N 1
ATOM 2063 C CA . ASP B 1 132 ? 3.837 -15.871 28.928 1.00 14.93 129 ASP B CA 1
ATOM 2064 C C . ASP B 1 132 ? 4.514 -16.860 27.990 1.00 16.29 129 ASP B C 1
ATOM 2065 O O . ASP B 1 132 ? 4.827 -17.977 28.388 1.00 17.94 129 ASP B O 1
ATOM 2070 N N . ILE B 1 133 ? 4.700 -16.446 26.738 1.00 14.11 130 ILE B N 1
ATOM 2071 C CA . ILE B 1 133 ? 5.296 -17.280 25.699 1.00 15.32 130 ILE B CA 1
ATOM 2072 C C . ILE B 1 133 ? 6.637 -16.673 25.281 1.00 14.53 130 ILE B C 1
ATOM 2073 O O . ILE B 1 133 ? 6.674 -15.625 24.639 1.00 14.67 130 ILE B O 1
ATOM 2078 N N . PHE B 1 134 ? 7.735 -17.330 25.650 1.00 14.21 131 PHE B N 1
ATOM 2079 C CA . PHE B 1 134 ? 9.071 -16.834 25.347 1.00 14.81 131 PHE B CA 1
ATOM 2080 C C . PHE B 1 134 ? 9.793 -17.900 24.535 1.00 15.14 131 PHE B C 1
ATOM 2081 O O . PHE B 1 134 ? 9.824 -19.069 24.926 1.00 15.82 131 PHE B O 1
ATOM 2089 N N . ARG B 1 135 ? 10.372 -17.507 23.404 1.00 13.34 132 ARG B N 1
ATOM 2090 C CA . ARG B 1 135 ? 11.228 -18.426 22.638 1.00 15.06 132 ARG B CA 1
ATOM 2091 C C . ARG B 1 135 ? 12.538 -17.772 22.253 1.00 16.47 132 ARG B C 1
ATOM 2092 O O . ARG B 1 135 ? 12.555 -16.610 21.850 1.00 15.75 132 ARG B O 1
ATOM 2100 N N . TYR B 1 136 ? 13.631 -18.522 22.373 1.00 15.13 133 TYR B N 1
ATOM 2101 C CA . TYR B 1 136 ? 14.903 -18.069 21.835 1.00 14.70 133 TYR B CA 1
ATOM 2102 C C . TYR B 1 136 ? 14.913 -18.348 20.335 1.00 16.20 133 TYR B C 1
ATOM 2103 O O . TYR B 1 136 ? 14.545 -19.442 19.907 1.00 19.07 133 TYR B O 1
ATOM 2112 N N . GLN B 1 137 ? 15.328 -17.362 19.539 1.00 16.51 134 GLN B N 1
ATOM 2113 C CA . GLN B 1 137 ? 15.458 -17.534 18.093 1.00 19.00 134 GLN B CA 1
ATOM 2114 C C . GLN B 1 137 ? 16.379 -18.698 17.729 1.00 21.69 134 GLN B C 1
ATOM 2115 O O . GLN B 1 137 ? 16.112 -19.434 16.779 1.00 22.02 134 GLN B O 1
ATOM 2121 N N . ASP B 1 138 ? 17.444 -18.883 18.504 1.00 22.46 135 ASP B N 1
ATOM 2122 C CA . ASP B 1 138 ? 18.454 -19.868 18.144 1.00 24.21 135 ASP B CA 1
ATOM 2123 C C . ASP B 1 138 ? 18.004 -21.317 18.372 1.00 25.90 135 ASP B C 1
ATOM 2124 O O . ASP B 1 138 ? 18.736 -22.248 18.064 1.00 28.66 135 ASP B O 1
ATOM 2129 N N . GLU B 1 139 ? 16.802 -21.500 18.916 1.00 23.83 136 GLU B N 1
ATOM 2130 C CA . GLU B 1 139 ? 16.240 -22.832 19.119 1.00 24.81 136 GLU B CA 1
ATOM 2131 C C . GLU B 1 139 ? 15.157 -23.114 18.076 1.00 24.34 136 GLU B C 1
ATOM 2132 O O . GLU B 1 139 ? 14.637 -24.233 17.980 1.00 25.99 136 GLU B O 1
ATOM 2138 N N . VAL B 1 140 ? 14.877 -22.102 17.263 1.00 21.62 137 VAL B N 1
ATOM 2139 C CA . VAL B 1 140 ? 13.784 -22.138 16.297 1.00 21.50 137 VAL B CA 1
ATOM 2140 C C . VAL B 1 140 ? 14.286 -21.927 14.866 1.00 25.61 137 VAL B C 1
ATOM 2141 O O . VAL B 1 140 ? 13.863 -22.632 13.952 1.00 27.91 137 VAL B O 1
ATOM 2145 N N . PHE B 1 141 ? 15.199 -20.974 14.674 1.00 27.08 138 PHE B N 1
ATOM 2146 C CA . PHE B 1 141 ? 15.713 -20.647 13.335 1.00 28.22 138 PHE B CA 1
ATOM 2147 C C . PHE B 1 141 ? 17.048 -21.339 13.088 1.00 33.76 138 PHE B C 1
ATOM 2148 O O . PHE B 1 141 ? 17.810 -21.523 14.042 1.00 36.34 138 PHE B O 1
#

Solvent-accessible surface area: 13599 Å² total; per-residue (Å²): 200,148,152,163,152,60,58,50,88,96,26,0,147,60,16,6,130,71,1,13,61,15,3,65,133,21,25,72,95,0,51,135,20,8,23,179,83,0,5,2,1,36,98,129,21,30,131,11,77,158,62,0,56,168,81,1,89,72,47,111,23,57,79,2,89,46,113,59,114,30,16,9,7,13,55,9,15,92,116,1,5,0,0,1,0,0,0,37,0,4,36,84,97,120,79,89,77,94,0,0,1,0,0,0,2,1,53,63,72,96,85,88,102,112,57,40,1,19,0,0,0,0,39,26,25,92,128,64,242,147,144,148,152,157,57,61,39,84,92,14,0,132,69,13,4,133,87,1,14,76,49,2,56,134,25,28,62,71,0,32,167,33,7,24,180,96,1,0,1,4,12,4,29,153,88,31,124,21,32,121,10,74,182,90,0,57,171,77,1,93,71,47,104,16,65,69,12,99,44,86,60,134,58,19,13,4,21,57,8,24,104,117,1,6,0,0,0,0,7,6,30,1,9,28,78,109,126,68,87,66,114,2,0,0,0,0,0,0,6,98,117,82,0,19,0,0,0,0,9,16,14,88,45,12,69

InterPro domains:
  IPR000504 RNA recognition motif domain [PF00076] (342-396)
  IPR000504 RNA recognition motif domain [PS50102] (340-415)
  IPR000504 RNA recognition motif domain [SM00360] (341-411)
  IPR002075 Nuclear transport factor 2 domain [PF02136] (11-133)
  IPR012677 Nucleotide-binding alpha-beta plait domain superfamily [G3DSA:3.30.70.330] (318-453)
  IPR018222 Nuclear transport factor 2, eukaryote [PS50177] (11-133)
  IPR018222 Nuclear transport factor 2, eukaryote [cd00780] (7-135)
  IPR032710 NTF2-like domain superfamily [SSF54427] (4-133)
  IPR034374 G3BP1, RNA recognition motif [cd12463] (337-416)
  IPR035979 RNA-binding domain superfamily [SSF54928] (336-443)
  IPR039539 Ras GTPase-activating protein-binding protein [PTHR10693] (8-444)

Nearest PDB structures (foldseek):
  4fcj-assembly1_B  TM=1.008E+00  e=3.405E-24  Homo sapiens
  7s17-assembly1_B  TM=1.002E+00  e=3.442E-21  Homo sapiens
  6ta7-assembly1_A  TM=9.684E-01  e=1.144E-20  Homo sapiens
  8th5-assembly4_G  TM=9.787E-01  e=4.776E-20  Homo sapiens
  8th5-assembly1_F-2  TM=9.554E-01  e=6.910E-18  Homo sapiens

Foldseek 3Di:
DDDDDDDQQVLQVVVVVVQVVCLQPPLLCNLVQFAQQAWAPLPPIDGGSVRVSVVSVVVVFYNKDWDWDDKDWDQDPPRKIKIKTWTWMDGPPDDTFIKIWIWIWHDPPPDPPDTGTRYIHMDTPVVD/DDDDDDDAQQVVQVVVVVVQVVCLEVPLLCNLVQFAQQAWDDAPDPVDGIDGGSVVVSVVSVVVPAYPKDWDWPDKDWHQDPPRKIKIWTWTWMDGPPDDTFTKIWIFIADPHGTRYIDIHTVVRPD